Protein AF-A0A0J1KCA9-F1 (afdb_monomer)

Foldseek 3Di:
DVLLVQQQVDWDLAFQLLLDFPVQVVLLVVVVQDDPDRRDTHGSVCSCPRRVVSSCPRPVNVVVDDPQKAFQAKAFPVDFLPDDPCSQVTWIWTWIDHPNDTDIDTHNFDEAAVAWSVFDFFLAQVSDDDPQRVVPVVFEDEFAHPCVPPCVVQQALFEEEEREQEPSSLVNLLSLLVSCVVRVNGAAEYEELAQDNLVSLPPQVHDPRNVSNVSSVSSVVCVVVVSYHYDYNWRFHGKHDPDPDCFIKTWTDHPNDIDIDDGGNHYYYHHATFADCSNVPRHAFQADPPQRARNQCCVQQPPVVDALVRRDQDEDVSQDGPRPNYGYAANNNRGRRPNGGSSSRSSHD

Organism: Niallia circulans (NCBI:txid1397)

pLDDT: mean 93.25, std 7.93, range [53.75, 98.81]

InterPro domains:
  IPR036188 FAD/NAD(P)-binding domain superfamily [G3DSA:3.50.50.60] (36-206)
  IPR036188 FAD/NAD(P)-binding domain superfamily [SSF51905] (61-339)

Solvent-accessible surface area (backbone atoms only — not comparable to full-atom values): 19210 Å² total; per-residue (Å²): 97,73,77,44,57,66,37,24,87,44,66,54,75,53,32,38,68,51,71,58,49,71,70,58,47,57,58,35,53,75,71,69,53,78,78,73,67,46,85,42,59,43,30,29,42,48,50,29,65,68,43,52,49,58,52,50,62,38,69,85,43,42,79,72,62,73,78,81,54,44,77,61,37,36,36,42,54,100,44,59,68,88,58,64,84,69,51,80,78,46,41,36,35,39,35,29,36,44,94,90,40,81,45,80,48,77,36,82,58,48,77,44,64,82,28,20,81,92,36,65,45,39,72,23,65,85,62,52,83,48,68,59,52,69,73,38,59,92,41,45,44,81,62,57,76,50,50,82,57,92,37,31,84,77,52,60,53,28,36,35,37,34,35,32,57,43,72,64,25,52,51,52,52,50,43,49,52,61,49,25,78,82,25,76,66,32,41,40,35,38,37,24,65,47,77,49,71,73,82,45,31,59,58,22,99,71,29,96,40,64,67,54,8,54,51,16,58,53,49,51,56,36,42,77,68,63,62,39,46,75,42,53,36,36,39,37,64,48,44,44,67,59,92,92,48,88,33,32,31,45,33,25,32,42,93,90,41,79,46,72,50,71,69,29,46,34,36,38,35,29,57,53,41,31,51,81,59,76,38,42,68,45,46,59,73,53,63,29,89,85,49,50,9,31,43,73,45,40,88,55,48,38,70,93,82,37,54,67,89,66,50,72,92,62,30,60,87,50,33,51,35,79,36,71,54,31,34,42,36,50,53,25,28,44,12,54,37,88,53,72,49,63,51,58,38,51,63,39,109

Mean predicted aligned error: 4.57 Å

Nearest PDB structures (foldseek):
  4b67-assembly1_A  TM=6.054E-01  e=9.313E-12  Aspergillus fumigatus
  4b63-assembly1_A  TM=5.905E-01  e=7.313E-12  Aspergillus fumigatus
  4nzh-assembly1_A  TM=5.896E-01  e=8.708E-11  Aspergillus fumigatus
  1mo9-assembly1_A  TM=5.507E-01  e=2.416E-09  Xanthobacter autotrophicus Py2
  6ui5-assembly1_B  TM=6.955E-01  e=4.217E-02  Streptomyces sp. NRRL 11266

Structure (mmCIF, N/CA/C/O backbone):
data_AF-A0A0J1KCA9-F1
#
_entry.id   AF-A0A0J1KCA9-F1
#
loop_
_atom_site.group_PDB
_atom_site.id
_atom_site.type_symbol
_atom_site.label_atom_id
_atom_site.label_alt_id
_atom_site.label_comp_id
_atom_site.label_asym_id
_atom_site.label_entity_id
_atom_site.label_seq_id
_atom_site.pdbx_PDB_ins_code
_atom_site.Cartn_x
_atom_site.Cartn_y
_atom_site.Cartn_z
_atom_site.occupancy
_atom_site.B_iso_or_equiv
_atom_site.auth_seq_id
_atom_site.auth_comp_id
_atom_site.auth_asym_id
_atom_site.auth_atom_id
_atom_site.pdbx_PDB_model_num
ATOM 1 N N . GLY A 1 1 ? 2.639 -10.762 -6.177 1.00 91.75 1 GLY A N 1
ATOM 2 C CA . GLY A 1 1 ? 1.799 -11.581 -5.279 1.00 91.75 1 GLY A CA 1
ATOM 3 C C . GLY A 1 1 ? 1.980 -11.269 -3.799 1.00 91.75 1 GLY A C 1
ATOM 4 O O . GLY A 1 1 ? 0.987 -11.010 -3.144 1.00 91.75 1 GLY A O 1
ATOM 5 N N . ALA A 1 2 ? 3.205 -11.278 -3.256 1.00 94.31 2 ALA A N 1
ATOM 6 C CA . ALA A 1 2 ? 3.440 -11.260 -1.801 1.00 94.31 2 ALA A CA 1
ATOM 7 C C . ALA A 1 2 ? 2.687 -10.164 -1.014 1.00 94.31 2 ALA A C 1
ATOM 9 O O . ALA A 1 2 ? 2.002 -10.480 -0.050 1.00 94.31 2 ALA A O 1
ATOM 10 N N . ASN A 1 3 ? 2.732 -8.901 -1.460 1.00 94.75 3 ASN A N 1
ATOM 11 C CA . ASN A 1 3 ? 1.974 -7.820 -0.814 1.00 94.75 3 ASN A CA 1
ATOM 12 C C . ASN A 1 3 ? 0.459 -8.067 -0.845 1.00 94.75 3 ASN A C 1
ATOM 14 O O . ASN A 1 3 ? -0.206 -7.841 0.157 1.00 94.75 3 ASN A O 1
ATOM 18 N N . ILE A 1 4 ? -0.074 -8.573 -1.961 1.00 96.00 4 ILE A N 1
ATOM 19 C CA . ILE A 1 4 ? -1.502 -8.888 -2.109 1.00 96.00 4 ILE A CA 1
ATOM 20 C C . ILE A 1 4 ? -1.935 -9.961 -1.106 1.00 96.00 4 ILE A C 1
ATOM 22 O O . ILE A 1 4 ? -2.998 -9.860 -0.500 1.00 96.00 4 ILE A O 1
ATOM 26 N N . LEU A 1 5 ? -1.077 -10.954 -0.857 1.00 96.56 5 LEU A N 1
ATOM 27 C CA . LEU A 1 5 ? -1.368 -12.018 0.103 1.00 96.56 5 LEU A CA 1
ATOM 28 C C . LEU A 1 5 ? -1.521 -11.511 1.547 1.00 96.56 5 LEU A C 1
ATOM 30 O O . LEU A 1 5 ? -2.217 -12.154 2.329 1.00 96.56 5 LEU A O 1
ATOM 34 N N . THR A 1 6 ? -0.945 -10.353 1.897 1.00 95.56 6 THR A N 1
ATOM 35 C CA . THR A 1 6 ? -1.136 -9.744 3.231 1.00 95.56 6 THR A CA 1
ATOM 36 C C . THR A 1 6 ? -2.573 -9.278 3.474 1.00 95.56 6 THR A C 1
ATOM 38 O O . THR A 1 6 ? -2.991 -9.161 4.618 1.00 95.56 6 THR A O 1
ATOM 41 N N . TRP A 1 7 ? -3.346 -9.080 2.406 1.00 95.69 7 TRP A N 1
ATOM 42 C CA . TRP A 1 7 ? -4.761 -8.715 2.433 1.00 95.69 7 TRP A CA 1
ATOM 43 C C . TRP A 1 7 ? -5.594 -9.672 1.573 1.00 95.69 7 TRP A C 1
ATOM 45 O O . TRP A 1 7 ? -6.604 -9.294 0.991 1.00 95.69 7 TRP A O 1
ATOM 55 N N . LYS A 1 8 ? -5.191 -10.948 1.506 1.00 96.94 8 LYS A N 1
ATOM 56 C CA . LYS A 1 8 ? -5.816 -11.987 0.666 1.00 96.94 8 LYS A CA 1
ATOM 57 C C . LYS A 1 8 ? -7.347 -12.094 0.813 1.00 96.94 8 LYS A C 1
ATOM 59 O O . LYS A 1 8 ? -8.020 -12.441 -0.148 1.00 96.94 8 LYS A O 1
ATOM 64 N N . HIS A 1 9 ? -7.881 -11.800 1.998 1.00 95.81 9 HIS A N 1
ATOM 65 C CA . HIS A 1 9 ? -9.309 -11.867 2.331 1.00 95.81 9 HIS A CA 1
ATOM 66 C C . HIS A 1 9 ? -10.120 -10.683 1.779 1.00 95.81 9 HIS A C 1
ATOM 68 O O . HIS A 1 9 ? -11.343 -10.759 1.692 1.00 95.81 9 HIS A O 1
ATOM 74 N N . ILE A 1 10 ? -9.454 -9.594 1.391 1.00 95.00 10 ILE A N 1
ATOM 75 C CA . ILE A 1 10 ? -10.104 -8.367 0.942 1.00 95.00 10 ILE A CA 1
ATOM 76 C C . ILE A 1 10 ? -10.591 -8.527 -0.492 1.00 95.00 10 ILE A C 1
ATOM 78 O O . ILE A 1 10 ? -9.831 -8.912 -1.385 1.00 95.00 10 ILE A O 1
ATOM 82 N N . LYS A 1 11 ? -11.860 -8.179 -0.708 1.00 93.56 11 LYS A N 1
ATOM 83 C CA . LYS A 1 11 ? -12.473 -8.071 -2.031 1.00 93.56 11 LYS A CA 1
ATOM 84 C C . LYS A 1 11 ? -12.047 -6.765 -2.701 1.00 93.56 11 LYS A C 1
ATOM 86 O O . LYS A 1 11 ? -12.038 -5.712 -2.068 1.00 93.56 11 LYS A O 1
ATOM 91 N N . LEU A 1 12 ? -11.673 -6.836 -3.976 1.00 92.69 12 LEU A N 1
ATOM 92 C CA . LEU A 1 12 ? -11.348 -5.656 -4.773 1.00 92.69 12 LEU A CA 1
ATOM 93 C C . LEU A 1 12 ? -12.602 -4.800 -5.020 1.00 92.69 12 LEU A C 1
ATOM 95 O O . LEU A 1 12 ? -13.723 -5.186 -4.705 1.00 92.69 12 LEU A O 1
ATOM 99 N N . PHE A 1 13 ? -12.409 -3.621 -5.610 1.00 87.69 13 PHE A N 1
ATOM 100 C CA . PHE A 1 13 ? -13.508 -2.733 -6.012 1.00 87.69 13 PHE A CA 1
ATOM 101 C C . PHE A 1 13 ? -13.892 -2.859 -7.490 1.00 87.69 13 PHE A C 1
ATOM 103 O O . PHE A 1 13 ? -14.832 -2.209 -7.933 1.00 87.69 13 PHE A O 1
ATOM 110 N N . SER A 1 14 ? -13.152 -3.655 -8.257 1.00 90.50 14 SER A N 1
ATOM 111 C CA . SER A 1 14 ? -13.266 -3.762 -9.709 1.00 90.50 14 SER A CA 1
ATOM 112 C C . SER A 1 14 ? -13.401 -5.215 -10.137 1.00 90.50 14 SER A C 1
ATOM 114 O O . SER A 1 14 ? -12.799 -6.109 -9.541 1.00 90.50 14 SER A O 1
ATOM 116 N N . GLN A 1 15 ? -14.182 -5.433 -11.191 1.00 94.31 15 GLN A N 1
ATOM 117 C CA . GLN A 1 15 ? -14.375 -6.742 -11.805 1.00 94.31 15 GLN A CA 1
ATOM 118 C C . GLN A 1 15 ? -13.091 -7.237 -12.488 1.00 94.31 15 GLN A C 1
ATOM 120 O O . GLN A 1 15 ? -12.223 -6.437 -12.856 1.00 94.31 15 GLN A O 1
ATOM 125 N N . TRP A 1 16 ? -12.989 -8.548 -12.702 1.00 96.19 16 TRP A N 1
ATOM 126 C CA . TRP A 1 16 ? -11.849 -9.206 -13.346 1.00 96.19 16 TRP A CA 1
ATOM 127 C C . TRP A 1 16 ? -11.420 -8.568 -14.671 1.00 96.19 16 TRP A C 1
ATOM 129 O O . TRP A 1 16 ? -10.219 -8.404 -14.883 1.00 96.19 16 TRP A O 1
ATOM 139 N N . LYS A 1 17 ? -12.359 -8.110 -15.513 1.00 94.31 17 LYS A N 1
ATOM 140 C CA . LYS A 1 17 ? -12.040 -7.437 -16.792 1.00 94.31 17 LYS A CA 1
ATOM 141 C C . LYS A 1 17 ? -11.150 -6.194 -16.675 1.00 94.31 17 LYS A C 1
ATOM 143 O O . LYS A 1 17 ? -10.526 -5.807 -17.655 1.00 94.31 17 LYS A O 1
ATOM 148 N N . TYR A 1 18 ? -11.086 -5.570 -15.497 1.00 92.56 18 TYR A N 1
ATOM 149 C CA . TYR A 1 18 ? -10.227 -4.411 -15.221 1.00 92.56 18 TYR A CA 1
ATOM 150 C C . TYR A 1 18 ? -8.946 -4.771 -14.451 1.00 92.56 18 TYR A C 1
ATOM 152 O O . TYR A 1 18 ? -8.099 -3.908 -14.219 1.00 92.56 18 TYR A O 1
ATOM 160 N N . ASN A 1 19 ? -8.818 -6.029 -14.023 1.00 94.81 19 ASN A N 1
ATOM 161 C CA . ASN A 1 19 ? -7.748 -6.523 -13.154 1.00 94.81 19 ASN A CA 1
ATOM 162 C C . ASN A 1 19 ? -6.809 -7.512 -13.866 1.00 94.81 19 ASN A C 1
ATOM 164 O O . ASN A 1 19 ? -5.919 -8.065 -13.225 1.00 94.81 19 ASN A O 1
ATOM 168 N N . ILE A 1 20 ? -7.023 -7.757 -15.160 1.00 95.62 20 ILE A N 1
ATOM 169 C CA . ILE A 1 20 ? -6.208 -8.636 -16.001 1.00 95.62 20 ILE A CA 1
ATOM 170 C C . ILE A 1 20 ? -5.607 -7.791 -17.122 1.00 95.62 20 ILE A C 1
ATOM 172 O O . ILE A 1 20 ? -6.317 -7.035 -17.787 1.00 95.62 20 ILE A O 1
ATOM 176 N N . ASP A 1 21 ? -4.300 -7.926 -17.326 1.00 95.00 21 ASP A N 1
ATOM 177 C CA . ASP A 1 21 ? -3.608 -7.304 -18.450 1.00 95.00 21 ASP A CA 1
ATOM 178 C C . ASP A 1 21 ? -3.845 -8.098 -19.746 1.00 95.00 21 ASP A C 1
ATOM 180 O O . ASP A 1 21 ? -3.905 -9.330 -19.738 1.00 95.00 21 ASP A O 1
ATOM 184 N N . LYS A 1 22 ? -3.942 -7.400 -20.882 1.00 93.69 22 LYS A N 1
ATOM 185 C CA . LYS A 1 22 ? -4.211 -8.028 -22.185 1.00 93.69 22 LYS A CA 1
ATOM 186 C C . LYS A 1 22 ? -3.047 -8.896 -22.665 1.00 93.69 22 LYS A C 1
ATOM 188 O O . LYS A 1 22 ? -3.286 -9.977 -23.211 1.00 93.69 22 LYS A O 1
ATOM 193 N N . ALA A 1 23 ? -1.804 -8.451 -22.473 1.00 94.31 23 ALA A N 1
ATOM 194 C CA . ALA A 1 23 ? -0.633 -9.228 -22.877 1.00 94.31 23 ALA A CA 1
ATOM 195 C C . ALA A 1 23 ? -0.472 -10.465 -21.983 1.00 94.31 23 ALA A C 1
ATOM 197 O O . ALA A 1 23 ? -0.239 -11.564 -22.488 1.00 94.31 23 ALA A O 1
ATOM 198 N N . ALA A 1 24 ? -0.698 -10.317 -20.676 1.00 95.31 24 ALA A N 1
ATOM 199 C CA . ALA A 1 24 ? -0.739 -11.434 -19.741 1.00 95.31 24 ALA A CA 1
ATOM 200 C C . ALA A 1 24 ? -1.834 -12.456 -20.094 1.00 95.31 24 ALA A C 1
ATOM 202 O O . ALA A 1 24 ? -1.542 -13.649 -20.129 1.00 95.31 24 ALA A O 1
ATOM 203 N N . SER A 1 25 ? -3.059 -12.010 -20.414 1.00 95.44 25 SER A N 1
ATOM 204 C CA . SER A 1 25 ? -4.152 -12.896 -20.860 1.00 95.44 25 SER A CA 1
ATOM 205 C C . SER A 1 25 ? -3.749 -13.686 -22.103 1.00 95.44 25 SER A C 1
ATOM 207 O O . SER A 1 25 ? -3.903 -14.900 -22.136 1.00 95.44 25 SER A O 1
ATOM 209 N N . THR A 1 26 ? -3.124 -13.025 -23.083 1.00 95.12 26 THR A N 1
ATOM 210 C CA . THR A 1 26 ? -2.658 -13.676 -24.320 1.00 95.12 26 THR A CA 1
ATOM 211 C C . THR A 1 26 ? -1.637 -14.788 -24.036 1.00 95.12 26 THR A C 1
ATOM 213 O O . THR A 1 26 ? -1.690 -15.856 -24.646 1.00 95.12 26 THR A O 1
ATOM 216 N N . LEU A 1 27 ? -0.704 -14.561 -23.102 1.00 95.31 27 LEU A N 1
ATOM 217 C CA . LEU A 1 27 ? 0.278 -15.574 -22.694 1.00 95.31 27 LEU A CA 1
ATOM 218 C C . LEU A 1 27 ? -0.375 -16.749 -21.960 1.00 95.31 27 LEU A C 1
ATOM 220 O O . LEU A 1 27 ? -0.016 -17.898 -22.211 1.00 95.31 27 LEU A O 1
ATOM 224 N N . LEU A 1 28 ? -1.323 -16.447 -21.075 1.00 96.69 28 LEU A N 1
ATOM 225 C CA . LEU A 1 28 ? -2.057 -17.421 -20.271 1.00 96.69 28 LEU A CA 1
ATOM 226 C C . LEU A 1 28 ? -2.967 -18.312 -21.126 1.00 96.69 28 LEU A C 1
ATOM 228 O O . LEU A 1 28 ? -2.967 -19.529 -20.961 1.00 96.69 28 LEU A O 1
ATOM 232 N N . GLU A 1 29 ? -3.704 -17.731 -22.071 1.00 95.38 29 GLU A N 1
ATOM 233 C CA . GLU A 1 29 ? -4.605 -18.456 -22.978 1.00 95.38 29 GLU A CA 1
ATOM 234 C C . GLU A 1 29 ? -3.854 -19.495 -23.822 1.00 95.38 29 GLU A C 1
ATOM 236 O O . GLU A 1 29 ? -4.338 -20.610 -24.018 1.00 95.38 29 GLU A O 1
ATOM 241 N N . ARG A 1 30 ? -2.632 -19.171 -24.268 1.00 94.75 30 ARG A N 1
ATOM 242 C CA . ARG A 1 30 ? -1.765 -20.105 -25.004 1.00 94.75 30 ARG A CA 1
ATOM 243 C C . ARG A 1 30 ? -1.362 -21.329 -24.168 1.00 94.75 30 ARG A C 1
ATOM 245 O O . ARG A 1 30 ? -1.096 -22.377 -24.748 1.00 94.75 30 ARG A O 1
ATOM 252 N N . ASP A 1 31 ? -1.330 -21.200 -22.844 1.00 92.56 31 ASP A N 1
ATOM 253 C CA . ASP A 1 31 ? -0.997 -22.273 -21.895 1.00 92.56 31 ASP A CA 1
ATOM 254 C C . ASP A 1 31 ? -2.251 -22.957 -21.309 1.00 92.56 31 ASP A C 1
ATOM 256 O O . ASP A 1 31 ? -2.180 -23.679 -20.318 1.00 92.56 31 ASP A O 1
ATOM 260 N N . GLY A 1 32 ? -3.426 -22.735 -21.916 1.00 93.62 32 GLY A N 1
ATOM 261 C CA . GLY A 1 32 ? -4.678 -23.379 -21.506 1.00 93.62 32 GLY A CA 1
ATOM 262 C C . GLY A 1 32 ? -5.240 -22.868 -20.178 1.00 93.62 32 GLY A C 1
ATOM 263 O O . GLY A 1 32 ? -5.967 -23.597 -19.504 1.00 93.62 32 GLY A O 1
ATOM 264 N N . TRP A 1 33 ? -4.903 -21.639 -19.781 1.00 96.62 33 TRP A N 1
ATOM 265 C CA . TRP A 1 33 ? -5.428 -21.021 -18.566 1.00 96.62 33 TRP A CA 1
ATOM 266 C C . TRP A 1 33 ? -6.956 -20.883 -18.598 1.00 96.62 33 TRP A C 1
ATOM 268 O O . TRP A 1 33 ? -7.531 -20.334 -19.539 1.00 96.62 33 TRP A O 1
ATOM 278 N N . GLU A 1 34 ? -7.615 -21.334 -17.531 1.00 94.25 34 GLU A N 1
ATOM 279 C CA . GLU A 1 34 ? -9.048 -21.133 -17.332 1.00 94.25 34 GLU A CA 1
ATOM 280 C C . GLU A 1 34 ? -9.317 -19.705 -16.847 1.00 94.25 34 GLU A C 1
ATOM 282 O O . GLU A 1 34 ? -9.081 -19.357 -15.686 1.00 94.25 34 GLU A O 1
ATOM 287 N N . GLN A 1 35 ? -9.815 -18.867 -17.754 1.00 94.19 35 GLN A N 1
ATOM 288 C CA . GLN A 1 35 ? -10.144 -17.483 -17.444 1.00 94.19 35 GLN A CA 1
ATOM 289 C C . GLN A 1 35 ? -11.295 -17.412 -16.419 1.00 94.19 35 GLN A C 1
ATOM 291 O O . GLN A 1 35 ? -12.335 -18.050 -16.616 1.00 94.19 35 GLN A O 1
ATOM 296 N N . PRO A 1 36 ? -11.160 -16.614 -15.341 1.00 95.62 36 PRO A N 1
ATOM 297 C CA . PRO A 1 36 ? -12.247 -16.403 -14.396 1.00 95.62 36 PRO A CA 1
ATOM 298 C C . PRO A 1 36 ? -13.401 -15.627 -15.042 1.00 95.62 36 PRO A C 1
ATOM 300 O O . PRO A 1 36 ? -13.227 -14.917 -16.034 1.00 95.62 36 PRO A O 1
ATOM 303 N N . ASN A 1 37 ? -14.585 -15.698 -14.433 1.00 96.25 37 ASN A N 1
ATOM 304 C CA . ASN A 1 37 ? -15.735 -14.914 -14.867 1.00 96.25 37 ASN A CA 1
ATOM 305 C C . ASN A 1 37 ? -15.426 -13.407 -14.800 1.00 96.25 37 ASN A C 1
ATOM 307 O O . ASN A 1 37 ? -15.261 -12.833 -13.722 1.00 96.25 37 ASN A O 1
ATOM 311 N N . LEU A 1 38 ? -15.378 -12.758 -15.965 1.00 96.06 38 LEU A N 1
ATOM 312 C CA . LEU A 1 38 ? -14.935 -11.371 -16.113 1.00 96.06 38 LEU A CA 1
ATOM 313 C C . LEU A 1 38 ? -15.816 -10.336 -15.400 1.00 96.06 38 LEU A C 1
ATOM 315 O O . LEU A 1 38 ? -15.343 -9.227 -15.136 1.00 96.06 38 LEU A O 1
ATOM 319 N N . GLU A 1 39 ? -17.058 -10.699 -15.077 1.00 95.81 39 GLU A N 1
ATOM 320 C CA . GLU A 1 39 ? -18.017 -9.843 -14.372 1.00 95.81 39 GLU A CA 1
ATOM 321 C C . GLU A 1 39 ? -17.955 -9.995 -12.843 1.00 95.81 39 GLU A C 1
ATOM 323 O O . GLU A 1 39 ? -18.550 -9.197 -12.113 1.00 95.81 39 GLU A O 1
ATOM 328 N N . GLU A 1 40 ? -17.211 -10.973 -12.327 1.00 95.56 40 GLU A N 1
ATOM 329 C CA . GLU A 1 40 ? -17.004 -11.132 -10.890 1.00 95.56 40 GLU A CA 1
ATOM 330 C C . GLU A 1 40 ? -15.907 -10.204 -10.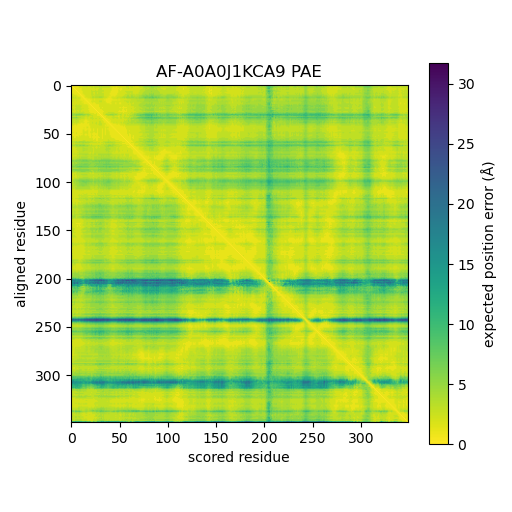368 1.00 95.56 40 GLU A C 1
ATOM 332 O O . GLU A 1 40 ? -14.966 -9.829 -11.068 1.00 95.56 40 GLU A O 1
ATOM 337 N N . ILE A 1 41 ? -16.030 -9.835 -9.094 1.00 94.94 41 ILE A N 1
ATOM 338 C CA . ILE A 1 41 ? -15.046 -9.027 -8.376 1.00 94.94 41 ILE A CA 1
ATOM 339 C C . ILE A 1 41 ? -14.199 -9.975 -7.514 1.00 94.94 41 ILE A C 1
ATOM 341 O O . ILE A 1 41 ? -14.755 -10.556 -6.577 1.00 94.94 41 ILE A O 1
ATOM 345 N N . PRO A 1 42 ? -12.888 -10.124 -7.780 1.00 97.06 42 PRO A N 1
ATOM 346 C CA . PRO A 1 42 ? -12.044 -11.036 -7.022 1.00 97.06 42 PRO A CA 1
ATOM 347 C C . PRO A 1 42 ? -11.672 -10.513 -5.639 1.00 97.06 42 PRO A C 1
ATOM 349 O O . PRO A 1 42 ? -11.661 -9.311 -5.365 1.00 97.06 42 PRO A O 1
ATOM 352 N N . THR A 1 43 ? -11.269 -11.439 -4.785 1.00 97.38 43 THR A N 1
ATOM 353 C CA . THR A 1 43 ? -10.455 -11.209 -3.594 1.00 97.38 43 THR A CA 1
ATOM 354 C C . THR A 1 43 ? -8.971 -11.114 -3.942 1.00 97.38 43 THR A C 1
ATOM 356 O O . THR A 1 43 ? -8.524 -11.558 -5.003 1.00 97.38 43 THR A O 1
ATOM 359 N N . GLY A 1 44 ? -8.164 -10.572 -3.026 1.00 97.62 44 GLY A N 1
ATOM 360 C CA . GLY A 1 44 ? -6.706 -10.597 -3.159 1.00 97.62 44 GLY A CA 1
ATOM 361 C C . GLY A 1 44 ? -6.157 -12.022 -3.315 1.00 97.62 44 GLY A C 1
ATOM 362 O O . GLY A 1 44 ? -5.224 -12.241 -4.089 1.00 97.62 44 GLY A O 1
ATOM 363 N N . LYS A 1 45 ? -6.761 -13.004 -2.631 1.00 98.12 45 LYS A N 1
ATOM 364 C CA . LYS A 1 45 ? -6.418 -14.425 -2.757 1.00 98.12 45 LYS A CA 1
ATOM 365 C C . LYS A 1 45 ? -6.621 -14.912 -4.189 1.00 98.12 45 LYS A C 1
ATOM 367 O O . LYS A 1 45 ? -5.674 -15.407 -4.791 1.00 98.12 45 LYS A O 1
ATOM 372 N N . GLU A 1 46 ? -7.814 -14.710 -4.739 1.00 98.19 46 GLU A N 1
ATOM 373 C CA . GLU A 1 46 ? -8.159 -15.132 -6.101 1.00 98.19 46 GLU A CA 1
ATOM 374 C C . GLU A 1 46 ? -7.295 -14.421 -7.146 1.00 98.19 46 GLU A C 1
ATOM 376 O O . GLU A 1 46 ? -6.824 -15.060 -8.080 1.00 98.19 46 GLU A O 1
ATOM 381 N N . LEU A 1 47 ? -6.988 -13.132 -6.959 1.00 97.88 47 LEU A N 1
ATOM 382 C CA . LEU A 1 47 ? -6.067 -12.403 -7.838 1.00 97.88 47 LEU A CA 1
ATOM 383 C C . LEU A 1 47 ? -4.680 -13.064 -7.896 1.00 97.88 47 LEU A C 1
ATOM 385 O O . LEU A 1 47 ? -4.039 -13.115 -8.946 1.00 97.88 47 LEU A O 1
ATOM 389 N N . VAL A 1 48 ? -4.192 -13.577 -6.767 1.00 98.06 48 VAL A N 1
ATOM 390 C CA . VAL A 1 48 ? -2.893 -14.253 -6.715 1.00 98.06 48 VAL A CA 1
ATOM 391 C C . VAL A 1 48 ? -2.986 -15.673 -7.263 1.00 98.06 48 VAL A C 1
ATOM 393 O O . VAL A 1 48 ? -2.174 -16.035 -8.110 1.00 98.06 48 VAL A O 1
ATOM 396 N N . GLU A 1 49 ? -3.943 -16.465 -6.791 1.00 97.88 49 GLU A N 1
ATOM 397 C CA . GLU A 1 49 ? -4.060 -17.892 -7.109 1.00 97.88 49 GLU A CA 1
ATOM 398 C C . GLU A 1 49 ? -4.523 -18.145 -8.541 1.00 97.88 49 GLU A C 1
ATOM 400 O O . GLU A 1 49 ? -3.973 -19.023 -9.201 1.00 97.88 49 GLU A O 1
ATOM 405 N N . ASN A 1 50 ? -5.464 -17.343 -9.042 1.00 97.62 50 ASN A N 1
ATOM 406 C CA . ASN A 1 50 ? -6.093 -17.576 -10.340 1.00 97.62 50 ASN A CA 1
ATOM 407 C C . ASN A 1 50 ? -5.445 -16.771 -11.468 1.00 97.62 50 ASN A C 1
ATOM 409 O O . ASN A 1 50 ? -5.709 -17.072 -12.621 1.00 97.62 50 ASN A O 1
ATOM 413 N N . TYR A 1 51 ? -4.602 -15.772 -11.177 1.00 97.69 51 TYR A N 1
ATOM 414 C CA . TYR A 1 51 ? -3.973 -14.937 -12.210 1.00 97.69 51 TYR A CA 1
ATOM 415 C C . TYR A 1 51 ? -2.451 -14.832 -12.060 1.00 97.69 51 TYR A C 1
ATOM 417 O O . TYR A 1 51 ? -1.714 -15.287 -12.934 1.00 97.69 51 TYR A O 1
ATOM 425 N N . LEU A 1 52 ? -1.940 -14.292 -10.946 1.00 97.00 52 LEU A N 1
ATOM 426 C CA . LEU A 1 52 ? -0.497 -14.017 -10.831 1.00 97.00 52 LEU A CA 1
ATOM 427 C C . LEU A 1 52 ? 0.373 -15.276 -10.716 1.00 97.00 52 LEU A C 1
ATOM 429 O O . LEU A 1 52 ? 1.476 -15.300 -11.262 1.00 97.00 52 LEU A O 1
ATOM 433 N N . ILE A 1 53 ? -0.081 -16.305 -9.995 1.00 96.94 53 ILE A N 1
ATOM 434 C CA . ILE A 1 53 ? 0.638 -17.581 -9.888 1.00 96.94 53 ILE A CA 1
ATOM 435 C C . ILE A 1 53 ? 0.658 -18.305 -11.242 1.00 96.94 53 ILE A C 1
ATOM 437 O O . ILE A 1 53 ? 1.761 -18.656 -11.665 1.00 96.94 53 ILE A O 1
ATOM 441 N N . PRO A 1 54 ? -0.477 -18.508 -11.944 1.00 97.19 54 PRO A N 1
ATOM 442 C CA . PRO A 1 54 ? -0.476 -19.051 -13.301 1.00 97.19 54 PRO A CA 1
ATOM 443 C C . PRO A 1 54 ? 0.464 -18.285 -14.231 1.00 97.19 54 PRO A C 1
ATOM 445 O O . PRO A 1 54 ? 1.334 -18.893 -14.845 1.00 97.19 54 PRO A O 1
ATOM 448 N N . LEU A 1 55 ? 0.396 -16.950 -14.228 1.00 96.94 55 LEU A N 1
ATOM 449 C CA . LEU A 1 55 ? 1.252 -16.122 -15.078 1.00 96.94 55 LEU A CA 1
ATOM 450 C C . LEU A 1 55 ? 2.737 -16.336 -14.762 1.00 96.94 55 LEU A C 1
ATOM 452 O O . LEU A 1 55 ? 3.552 -16.467 -15.666 1.00 96.94 55 LEU A O 1
ATOM 456 N N . SER A 1 56 ? 3.099 -16.442 -13.481 1.00 96.38 56 SER A N 1
ATOM 457 C CA . SER A 1 56 ? 4.491 -16.686 -13.075 1.00 96.38 56 SER A CA 1
ATOM 458 C C . SER A 1 56 ? 5.046 -18.056 -13.484 1.00 96.38 56 SER A C 1
ATOM 460 O O . SER A 1 56 ? 6.260 -18.246 -13.439 1.00 96.38 56 SER A O 1
ATOM 462 N N . LYS A 1 57 ? 4.175 -19.007 -13.847 1.00 95.56 57 LYS A N 1
ATOM 463 C CA . LYS A 1 57 ? 4.550 -20.358 -14.292 1.00 95.56 57 LYS A CA 1
ATOM 464 C C . LYS A 1 57 ? 4.713 -20.469 -15.807 1.00 95.56 57 LYS A C 1
ATOM 466 O O . LYS A 1 57 ? 5.200 -21.494 -16.267 1.00 95.56 57 LYS A O 1
ATOM 471 N N . ILE A 1 58 ? 4.336 -19.436 -16.562 1.00 96.81 58 ILE A N 1
ATOM 472 C CA . ILE A 1 58 ? 4.591 -19.384 -18.001 1.00 96.81 58 ILE A CA 1
ATOM 473 C C . ILE A 1 58 ? 6.107 -19.503 -18.229 1.00 96.81 58 ILE A C 1
ATOM 475 O O . ILE A 1 58 ? 6.848 -18.733 -17.605 1.00 96.81 58 ILE A O 1
ATOM 479 N N . PRO A 1 59 ? 6.588 -20.429 -19.087 1.00 93.94 59 PRO A N 1
ATOM 480 C CA . PRO A 1 59 ? 8.017 -20.716 -19.230 1.00 93.94 59 PRO A CA 1
ATOM 481 C C . PRO A 1 59 ? 8.875 -19.469 -19.465 1.00 93.94 59 PRO A C 1
ATOM 483 O O . PRO A 1 59 ? 9.886 -19.279 -18.791 1.00 93.94 59 PRO A O 1
ATOM 486 N N . GLU A 1 60 ? 8.422 -18.559 -20.334 1.00 92.94 60 GLU A N 1
ATOM 487 C CA . GLU A 1 60 ? 9.152 -17.326 -20.650 1.00 92.94 60 GLU A CA 1
ATOM 488 C C . GLU A 1 60 ? 9.304 -16.373 -19.454 1.00 92.94 60 GLU A C 1
ATOM 490 O O . GLU A 1 60 ? 10.242 -15.578 -19.415 1.00 92.94 60 GLU A O 1
ATOM 495 N N . LEU A 1 61 ? 8.395 -16.434 -18.475 1.00 94.88 61 LEU A N 1
ATOM 496 C CA . LEU A 1 61 ? 8.465 -15.636 -17.250 1.00 94.88 61 LEU A CA 1
ATOM 497 C C . LEU A 1 61 ? 9.215 -16.368 -16.139 1.00 94.88 61 LEU A C 1
ATOM 499 O O . LEU A 1 61 ? 9.996 -15.751 -15.412 1.00 94.88 61 LEU A O 1
ATOM 503 N N . GLN A 1 62 ? 9.019 -17.678 -16.015 1.00 94.44 62 GLN A N 1
ATOM 504 C CA . GLN A 1 62 ? 9.641 -18.477 -14.966 1.00 94.44 62 GLN A CA 1
ATOM 505 C C . GLN A 1 62 ? 11.176 -18.411 -15.024 1.00 94.44 62 GLN A C 1
ATOM 507 O O . GLN A 1 62 ? 11.8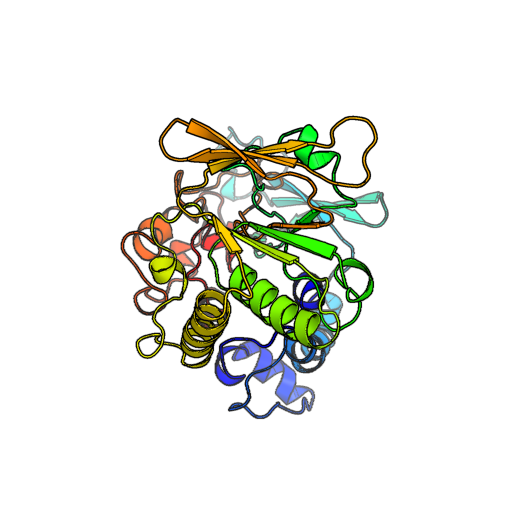23 -18.349 -13.978 1.00 94.44 62 GLN A O 1
ATOM 512 N N . GLU A 1 63 ? 11.755 -18.363 -16.225 1.00 93.62 63 GLU A N 1
ATOM 513 C CA . GLU A 1 63 ? 13.209 -18.277 -16.429 1.00 93.62 63 GLU A CA 1
ATOM 514 C C . GLU A 1 63 ? 13.820 -16.932 -16.002 1.00 93.62 63 GLU A C 1
ATOM 516 O O . GLU A 1 63 ? 15.016 -16.860 -15.713 1.00 93.62 63 GLU A O 1
ATOM 521 N N . VAL A 1 64 ? 13.017 -15.864 -15.937 1.00 95.00 64 VAL A N 1
ATOM 522 C CA . VAL A 1 64 ? 13.493 -14.494 -15.668 1.00 95.00 64 VAL A CA 1
ATOM 523 C C . VAL A 1 64 ? 13.048 -13.941 -14.311 1.00 95.00 64 VAL A C 1
ATOM 525 O O . VAL A 1 64 ? 13.493 -12.864 -13.906 1.00 95.00 64 VAL A O 1
ATOM 528 N N . ILE A 1 65 ? 12.195 -14.661 -13.574 1.00 95.75 65 ILE A N 1
ATOM 529 C CA . ILE A 1 65 ? 11.734 -14.256 -12.240 1.00 95.75 65 ILE A CA 1
ATOM 530 C C . ILE A 1 65 ? 12.703 -14.759 -11.163 1.00 95.75 65 ILE A C 1
ATOM 532 O O . ILE A 1 65 ? 12.758 -15.941 -10.829 1.00 95.75 65 ILE A O 1
ATOM 536 N N . ALA A 1 66 ? 13.401 -13.824 -10.520 1.00 95.44 66 ALA A N 1
ATOM 537 C CA . ALA A 1 66 ? 14.190 -14.092 -9.321 1.00 95.44 66 ALA A CA 1
ATOM 538 C C . ALA A 1 66 ? 13.369 -13.813 -8.047 1.00 95.44 66 ALA A C 1
ATOM 540 O O . ALA A 1 66 ? 13.197 -12.663 -7.635 1.00 95.44 66 ALA A O 1
ATOM 541 N N . LEU A 1 67 ? 12.853 -14.867 -7.406 1.00 95.50 67 LEU A N 1
ATOM 542 C CA . LEU A 1 67 ? 12.146 -14.762 -6.122 1.00 95.50 67 LEU A CA 1
ATOM 543 C C . LEU A 1 67 ? 13.117 -14.680 -4.938 1.00 95.50 67 LEU A C 1
ATOM 545 O O . LEU A 1 67 ? 14.215 -15.225 -4.975 1.00 95.50 67 LEU A O 1
ATOM 549 N N . ASN A 1 68 ? 12.661 -14.075 -3.835 1.00 95.06 68 ASN A N 1
ATOM 550 C CA . ASN A 1 68 ? 13.436 -13.905 -2.594 1.00 95.06 68 ASN A CA 1
ATOM 551 C C . ASN A 1 68 ? 14.742 -13.108 -2.771 1.00 95.06 68 ASN A C 1
ATOM 553 O O . ASN A 1 68 ? 15.663 -13.238 -1.965 1.00 95.06 68 ASN A O 1
ATOM 557 N N . THR A 1 69 ? 14.798 -12.272 -3.806 1.00 97.25 69 THR A N 1
ATOM 558 C CA . THR A 1 69 ? 15.950 -11.442 -4.151 1.00 97.25 69 THR A CA 1
ATOM 559 C C . THR A 1 69 ? 15.591 -9.979 -3.935 1.00 97.25 69 THR A C 1
ATOM 561 O O . THR A 1 69 ? 14.739 -9.424 -4.631 1.00 97.25 69 THR A O 1
ATOM 564 N N . LYS A 1 70 ? 16.214 -9.340 -2.944 1.00 96.69 70 LYS A N 1
ATOM 565 C CA . LYS A 1 70 ? 15.958 -7.935 -2.606 1.00 96.69 70 LYS A CA 1
ATOM 566 C C . LYS A 1 70 ? 16.945 -7.036 -3.339 1.00 96.69 70 LYS A C 1
ATOM 568 O O . LYS A 1 70 ? 18.146 -7.193 -3.169 1.00 96.69 70 LYS A O 1
ATOM 573 N N . VAL A 1 71 ? 16.462 -6.053 -4.092 1.00 98.06 71 VAL A N 1
ATOM 574 C CA . VAL A 1 71 ? 17.320 -4.982 -4.625 1.00 98.06 71 VAL A CA 1
ATOM 575 C C . VAL A 1 71 ? 17.707 -4.039 -3.483 1.00 98.06 71 VAL A C 1
ATOM 577 O O . VAL A 1 71 ? 16.837 -3.509 -2.791 1.00 98.06 71 VAL A O 1
ATOM 580 N N . ILE A 1 72 ? 19.009 -3.842 -3.274 1.00 97.56 72 ILE A N 1
ATOM 581 C CA . ILE A 1 72 ? 19.556 -2.966 -2.227 1.00 97.56 72 ILE A CA 1
ATOM 582 C C . ILE A 1 72 ? 19.902 -1.593 -2.791 1.00 97.56 72 ILE A C 1
ATOM 584 O O . ILE A 1 72 ? 19.627 -0.579 -2.153 1.00 97.56 72 ILE A O 1
ATOM 588 N N . SER A 1 73 ? 20.529 -1.561 -3.966 1.00 98.25 73 SER A N 1
ATOM 589 C CA . SER A 1 73 ? 20.976 -0.329 -4.609 1.00 98.25 73 SER A CA 1
ATOM 590 C C . SER A 1 73 ? 21.109 -0.522 -6.115 1.00 98.25 73 SER A C 1
ATOM 592 O O . SER A 1 73 ? 21.420 -1.620 -6.582 1.00 98.25 73 SER A O 1
ATOM 594 N N . ILE A 1 74 ? 20.898 0.547 -6.872 1.00 98.56 74 ILE A N 1
ATOM 595 C CA . ILE A 1 74 ? 21.137 0.614 -8.309 1.00 98.56 74 ILE A CA 1
ATOM 596 C C . ILE A 1 74 ? 21.993 1.844 -8.593 1.00 98.56 74 ILE A C 1
ATOM 598 O O . ILE A 1 74 ? 21.684 2.942 -8.137 1.00 98.56 74 ILE A O 1
ATOM 602 N N . ALA A 1 75 ? 23.046 1.663 -9.384 1.00 98.19 75 ALA A N 1
ATOM 603 C CA . ALA A 1 75 ? 23.965 2.724 -9.785 1.00 98.19 75 ALA A CA 1
ATOM 604 C C . ALA A 1 75 ? 24.277 2.657 -11.288 1.00 98.19 75 ALA A C 1
ATOM 606 O O . ALA A 1 75 ? 23.885 1.718 -11.982 1.00 98.19 75 ALA A O 1
ATOM 607 N N . LYS A 1 76 ? 25.012 3.647 -11.805 1.00 98.06 76 LYS A N 1
ATOM 608 C CA . LYS A 1 76 ? 25.637 3.576 -13.136 1.00 98.06 76 LYS A CA 1
ATOM 609 C C . LYS A 1 76 ? 27.048 3.009 -12.996 1.00 98.06 76 LYS A C 1
ATOM 611 O O . LYS A 1 76 ? 27.806 3.450 -12.132 1.00 98.06 76 LYS A O 1
ATOM 616 N N . LYS A 1 77 ? 27.410 2.039 -13.844 1.00 98.00 77 LYS A N 1
ATOM 617 C CA . LYS A 1 77 ? 28.699 1.332 -13.756 1.00 98.00 77 LYS A CA 1
ATOM 618 C C . LYS A 1 77 ? 29.868 2.313 -13.727 1.00 98.00 77 LYS A C 1
ATOM 620 O O . LYS A 1 77 ? 30.015 3.130 -14.636 1.00 98.00 77 LYS A O 1
ATOM 625 N N . ASN A 1 78 ? 30.684 2.219 -12.676 1.00 96.25 78 ASN A N 1
ATOM 626 C CA . ASN A 1 78 ? 31.887 3.029 -12.458 1.00 96.25 78 ASN A CA 1
ATOM 627 C C . ASN A 1 78 ? 31.666 4.548 -12.624 1.00 96.25 78 ASN A C 1
ATOM 629 O O . ASN A 1 78 ? 32.595 5.269 -12.982 1.00 96.25 78 ASN A O 1
ATOM 633 N N . THR A 1 79 ? 30.437 5.034 -12.409 1.00 95.88 79 THR A N 1
ATOM 634 C CA . THR A 1 79 ? 30.059 6.422 -12.692 1.00 95.88 79 THR A CA 1
ATOM 635 C C . THR A 1 79 ? 29.250 6.998 -11.540 1.00 95.88 79 THR A C 1
ATOM 637 O O . THR A 1 79 ? 28.059 6.725 -11.390 1.00 95.88 79 THR A O 1
ATOM 640 N N . ASP A 1 80 ? 29.902 7.857 -10.763 1.00 96.19 80 ASP A N 1
ATOM 641 C CA . ASP A 1 80 ? 29.276 8.632 -9.694 1.00 96.19 80 ASP A CA 1
ATOM 642 C C . ASP A 1 80 ? 28.076 9.458 -10.204 1.00 96.19 80 ASP A C 1
ATOM 644 O O . ASP A 1 80 ? 28.085 9.963 -11.337 1.00 96.19 80 ASP A O 1
ATOM 648 N N . LYS A 1 81 ? 27.038 9.613 -9.370 1.00 96.62 81 LYS A N 1
ATOM 649 C CA . LYS A 1 81 ? 25.795 10.335 -9.700 1.00 96.62 81 LYS A CA 1
ATOM 650 C C . LYS A 1 81 ? 26.031 11.763 -10.200 1.00 96.62 81 LYS A C 1
ATOM 652 O O . LYS A 1 81 ? 25.276 12.240 -11.056 1.00 96.62 81 LYS A O 1
ATOM 657 N N . MET A 1 82 ? 27.080 12.443 -9.740 1.00 96.75 82 MET A N 1
ATOM 658 C CA . MET A 1 82 ? 27.410 13.816 -10.139 1.00 96.75 82 MET A CA 1
ATOM 659 C C . MET A 1 82 ? 28.070 13.900 -11.521 1.00 96.75 82 MET A C 1
ATOM 661 O O . MET A 1 82 ? 28.018 14.948 -12.165 1.00 96.75 82 MET A O 1
ATOM 665 N N . LYS A 1 83 ? 28.670 12.816 -12.029 1.00 97.25 83 LYS A N 1
ATOM 666 C CA . LYS A 1 83 ? 29.387 12.820 -13.316 1.00 97.25 83 LYS A CA 1
ATOM 667 C C . LYS A 1 83 ? 28.432 12.590 -14.488 1.00 97.25 83 LYS A C 1
ATOM 669 O O . LYS A 1 83 ? 27.627 11.666 -14.476 1.00 97.25 83 LYS A O 1
ATOM 674 N N . THR A 1 84 ? 28.529 13.436 -15.515 1.00 96.38 84 THR A N 1
ATOM 675 C CA . THR A 1 84 ? 27.650 13.381 -16.702 1.00 96.38 84 THR A CA 1
ATOM 676 C C . THR A 1 84 ? 28.327 12.775 -17.931 1.00 96.38 84 THR A C 1
ATOM 678 O O . THR A 1 84 ? 27.652 12.135 -18.733 1.00 96.38 84 THR A O 1
ATOM 681 N N . ALA A 1 85 ? 29.645 12.938 -18.083 1.00 96.81 85 ALA A N 1
ATOM 682 C CA . ALA A 1 85 ? 30.372 12.438 -19.248 1.00 96.81 85 ALA A CA 1
ATOM 683 C C . ALA A 1 85 ? 30.140 10.929 -19.444 1.00 96.81 85 ALA A C 1
ATOM 685 O O . ALA A 1 85 ? 30.361 10.143 -18.527 1.00 96.81 85 ALA A O 1
ATOM 686 N N . ASN A 1 86 ? 29.665 10.547 -20.634 1.00 95.50 86 ASN A N 1
ATOM 687 C CA . ASN A 1 86 ? 29.371 9.167 -21.041 1.00 95.50 86 ASN A CA 1
ATOM 688 C C . ASN A 1 86 ? 28.361 8.388 -20.161 1.00 95.50 86 ASN A C 1
ATOM 690 O O . ASN A 1 86 ? 28.185 7.184 -20.347 1.00 95.50 86 ASN A O 1
ATOM 694 N N . ARG A 1 87 ? 27.662 9.048 -19.223 1.00 96.62 87 ARG A N 1
ATOM 695 C CA . ARG A 1 87 ? 26.759 8.385 -18.261 1.00 96.62 87 ARG A CA 1
ATOM 696 C C . ARG A 1 87 ? 25.636 7.604 -18.943 1.00 96.62 87 ARG A C 1
ATOM 698 O O . ARG A 1 87 ? 25.247 6.540 -18.472 1.00 96.62 87 ARG A O 1
ATOM 705 N N . GLU A 1 88 ? 25.116 8.112 -20.053 1.00 96.38 88 GLU A N 1
ATOM 706 C CA . GLU A 1 88 ? 24.007 7.471 -20.763 1.00 96.38 88 GLU A CA 1
ATOM 707 C C . GLU A 1 88 ? 24.386 6.161 -21.478 1.00 96.38 88 GLU A C 1
ATOM 709 O O . GLU A 1 88 ? 23.496 5.381 -21.808 1.00 96.38 88 GLU A O 1
ATOM 714 N N . ASN A 1 89 ? 25.684 5.902 -21.687 1.00 96.25 89 ASN A N 1
ATOM 715 C CA . ASN A 1 89 ? 26.175 4.753 -22.456 1.00 96.25 89 ASN A CA 1
ATOM 716 C C . ASN A 1 89 ? 26.759 3.634 -21.584 1.00 96.25 89 ASN A C 1
ATOM 718 O O . ASN A 1 89 ? 27.094 2.571 -22.100 1.00 96.25 89 ASN A O 1
ATOM 722 N N . VAL A 1 90 ? 26.899 3.847 -20.272 1.00 97.31 90 VAL A N 1
ATOM 723 C CA . VAL A 1 90 ? 27.317 2.786 -19.342 1.00 97.31 90 VAL A CA 1
ATOM 724 C C . VAL A 1 90 ? 26.089 2.030 -18.820 1.00 97.31 90 VAL A C 1
ATOM 726 O O . VAL A 1 90 ? 25.019 2.633 -18.693 1.00 97.31 90 VAL A O 1
ATOM 729 N N . PRO A 1 91 ? 26.188 0.729 -18.500 1.00 98.19 91 PRO A N 1
ATOM 730 C CA . PRO A 1 91 ? 25.057 -0.027 -17.968 1.00 98.19 91 PRO A CA 1
ATOM 731 C C . PRO A 1 91 ? 24.692 0.413 -16.543 1.00 98.19 91 PRO A C 1
ATOM 733 O O . PRO A 1 91 ? 25.464 1.086 -15.847 1.00 98.19 91 PRO A O 1
ATOM 736 N N . PHE A 1 92 ? 23.494 0.032 -16.107 1.00 98.75 92 PHE A N 1
ATOM 737 C CA . PHE A 1 92 ? 23.158 0.010 -14.688 1.00 98.75 92 PHE A CA 1
ATOM 738 C C . PHE A 1 92 ? 23.867 -1.163 -14.011 1.00 98.75 92 PHE A C 1
ATOM 740 O O . PHE A 1 92 ? 24.069 -2.207 -14.626 1.00 98.75 92 PHE A O 1
ATOM 747 N N . VAL A 1 93 ? 24.209 -0.984 -12.740 1.00 98.50 93 VAL A N 1
ATOM 748 C CA . VAL A 1 93 ? 24.691 -2.032 -11.840 1.00 98.50 93 VAL A CA 1
ATOM 749 C C . VAL A 1 93 ? 23.673 -2.158 -10.720 1.00 98.50 93 VAL A C 1
ATOM 751 O O . VAL A 1 93 ? 23.408 -1.182 -10.018 1.00 98.50 93 VAL A O 1
ATOM 754 N N . ILE A 1 94 ? 23.088 -3.340 -10.578 1.00 98.50 94 ILE A N 1
ATOM 755 C CA . ILE A 1 94 ? 22.054 -3.650 -9.595 1.00 98.50 94 ILE A CA 1
ATOM 756 C C . ILE A 1 94 ? 22.684 -4.540 -8.528 1.00 98.50 94 ILE A C 1
ATOM 758 O O . ILE A 1 94 ? 23.146 -5.646 -8.812 1.00 98.50 94 ILE A O 1
ATOM 762 N N . TYR A 1 95 ? 22.689 -4.048 -7.295 1.00 98.31 95 TYR A N 1
ATOM 763 C CA . TYR A 1 95 ? 23.094 -4.798 -6.116 1.00 98.31 95 TYR A CA 1
ATOM 764 C C . TYR A 1 95 ? 21.864 -5.456 -5.518 1.00 98.31 95 TYR A C 1
ATOM 766 O O . TYR A 1 95 ? 20.893 -4.782 -5.159 1.00 98.31 95 TYR A O 1
ATOM 774 N N . THR A 1 96 ? 21.915 -6.773 -5.396 1.00 98.31 96 THR A N 1
ATOM 775 C CA . THR A 1 96 ? 20.837 -7.577 -4.833 1.00 98.31 96 THR A CA 1
ATOM 776 C C . THR A 1 96 ? 21.331 -8.402 -3.659 1.00 98.31 96 THR A C 1
ATOM 778 O O . THR A 1 96 ? 22.511 -8.726 -3.577 1.00 98.31 96 THR A O 1
ATOM 781 N N . GLU A 1 97 ? 20.431 -8.734 -2.745 1.00 98.00 97 GLU A N 1
ATOM 782 C CA . GLU A 1 97 ? 20.662 -9.669 -1.653 1.00 98.00 97 GLU A CA 1
ATOM 783 C C . GLU A 1 97 ? 19.756 -10.878 -1.823 1.00 98.00 97 GLU A C 1
ATOM 785 O O . GLU A 1 97 ? 18.532 -10.750 -1.932 1.00 98.00 97 GLU A O 1
ATOM 790 N N . TYR A 1 98 ? 20.369 -12.055 -1.800 1.00 96.56 98 TYR A N 1
ATOM 791 C CA . TYR A 1 98 ? 19.686 -13.337 -1.789 1.00 96.56 98 TYR A CA 1
ATOM 792 C C . TYR A 1 98 ? 20.290 -14.198 -0.683 1.00 96.56 98 TYR A C 1
ATOM 794 O O . TYR A 1 98 ? 21.489 -14.476 -0.684 1.00 96.56 98 TYR A O 1
ATOM 802 N N . LYS A 1 99 ? 19.465 -14.595 0.295 1.00 95.25 99 LYS A N 1
ATOM 803 C CA . LYS A 1 99 ? 19.891 -15.389 1.467 1.00 95.25 99 LYS A CA 1
ATOM 804 C C . LYS A 1 99 ? 21.128 -14.803 2.182 1.00 95.25 99 LYS A C 1
ATOM 806 O O . LYS A 1 99 ? 22.045 -15.533 2.544 1.00 95.25 99 LYS A O 1
ATOM 811 N N . GLY A 1 100 ? 21.167 -13.477 2.342 1.00 95.12 100 GLY A N 1
ATOM 812 C CA . GLY A 1 100 ? 22.273 -12.752 2.986 1.00 95.12 100 GLY A CA 1
ATOM 813 C C . GLY A 1 100 ? 23.546 -12.622 2.141 1.00 95.12 100 GLY A C 1
ATOM 814 O O . GLY A 1 100 ? 24.542 -12.089 2.620 1.00 95.12 100 GLY A O 1
ATOM 815 N N . THR A 1 101 ? 23.538 -13.099 0.894 1.00 97.31 101 THR A N 1
ATOM 816 C CA . THR A 1 101 ? 24.659 -12.952 -0.042 1.00 97.31 101 THR A CA 1
ATOM 817 C C . THR A 1 101 ? 24.372 -11.834 -1.031 1.00 97.31 101 THR A C 1
ATOM 819 O O . THR A 1 101 ? 23.306 -11.805 -1.648 1.00 97.31 101 THR A O 1
ATOM 822 N N . ILE A 1 102 ? 25.346 -10.940 -1.210 1.00 97.75 102 ILE A N 1
ATOM 823 C CA . ILE A 1 102 ? 25.274 -9.868 -2.200 1.00 97.75 102 ILE A CA 1
ATOM 824 C C . ILE A 1 102 ? 25.622 -10.408 -3.586 1.00 97.75 102 ILE A C 1
ATOM 826 O O . ILE A 1 102 ? 26.660 -11.042 -3.775 1.00 97.75 102 ILE A O 1
ATOM 830 N N . GLN A 1 103 ? 24.769 -10.114 -4.561 1.00 97.50 103 GLN A N 1
ATOM 831 C CA . GLN A 1 103 ? 24.977 -10.404 -5.975 1.00 97.50 103 GLN A CA 1
ATOM 832 C C . GLN A 1 103 ? 24.900 -9.111 -6.784 1.00 97.50 103 GLN A C 1
ATOM 834 O O . GLN A 1 103 ? 24.117 -8.211 -6.473 1.00 97.50 103 GLN A O 1
ATOM 839 N N . V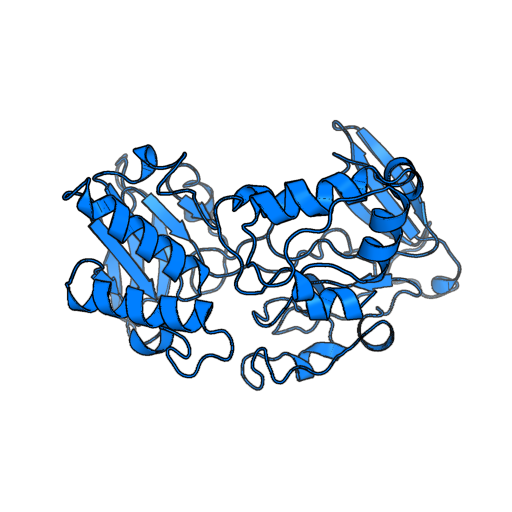AL A 1 104 ? 25.714 -9.030 -7.834 1.00 97.81 104 VAL A N 1
ATOM 840 C CA . VAL A 1 104 ? 25.814 -7.857 -8.703 1.00 97.81 104 VAL A CA 1
ATOM 841 C C . VAL A 1 104 ? 25.479 -8.267 -10.126 1.00 97.81 104 VAL A C 1
ATOM 843 O O . VAL A 1 104 ? 26.048 -9.223 -10.649 1.00 97.81 104 VAL A O 1
ATOM 846 N N . LEU A 1 105 ? 24.561 -7.534 -10.746 1.00 97.12 105 LEU A N 1
ATOM 847 C CA . LEU A 1 105 ? 24.117 -7.767 -12.115 1.00 97.12 105 LEU A CA 1
ATOM 848 C C . LEU A 1 105 ? 24.069 -6.463 -12.906 1.00 97.12 105 LEU A C 1
ATOM 850 O O . LEU A 1 105 ? 23.807 -5.393 -12.357 1.00 97.12 105 LEU A O 1
ATOM 854 N N . GLU A 1 106 ? 24.352 -6.556 -14.201 1.00 98.25 106 GLU A N 1
ATOM 855 C CA . GLU A 1 106 ? 24.334 -5.417 -15.114 1.00 98.25 106 GLU A CA 1
ATOM 856 C C . GLU A 1 106 ? 23.075 -5.437 -15.973 1.00 98.25 106 GLU A C 1
ATOM 858 O O . GLU A 1 106 ? 22.624 -6.493 -16.416 1.00 98.25 106 GLU A O 1
ATOM 863 N N . SER A 1 107 ? 22.511 -4.260 -16.235 1.00 97.94 107 SER A N 1
ATOM 864 C CA . SER A 1 107 ? 21.336 -4.131 -17.093 1.00 97.94 107 SER A CA 1
ATOM 865 C C . SER A 1 107 ? 21.403 -2.880 -17.964 1.00 97.94 107 SER A C 1
ATOM 867 O O . SER A 1 107 ? 21.999 -1.858 -17.614 1.00 97.94 107 SER A O 1
ATOM 869 N N . ARG A 1 108 ? 20.776 -2.957 -19.142 1.00 97.94 108 ARG A N 1
ATOM 870 C CA . ARG A 1 108 ? 20.655 -1.813 -20.064 1.00 97.94 108 ARG A CA 1
ATOM 871 C C . ARG A 1 108 ? 19.513 -0.860 -19.700 1.00 97.94 108 ARG A C 1
ATOM 873 O O . ARG A 1 108 ? 19.507 0.276 -20.166 1.00 97.94 108 ARG A O 1
ATOM 880 N N . ALA A 1 109 ? 18.544 -1.345 -18.927 1.00 97.94 109 ALA A N 1
ATOM 881 C CA . ALA A 1 109 ? 17.313 -0.659 -18.564 1.00 97.94 109 ALA A CA 1
ATOM 882 C C . ALA A 1 109 ? 16.813 -1.152 -17.200 1.00 97.94 109 ALA A C 1
ATOM 884 O O . ALA A 1 109 ? 17.086 -2.293 -16.818 1.00 97.94 109 ALA A O 1
ATOM 885 N N . VAL A 1 110 ? 16.070 -0.299 -16.496 1.00 98.31 110 VAL A N 1
ATOM 886 C CA . VAL A 1 110 ? 15.433 -0.600 -15.209 1.00 98.31 110 VAL A CA 1
ATOM 887 C C . VAL A 1 110 ? 14.004 -0.064 -15.227 1.00 98.31 110 VAL A C 1
ATOM 889 O O . VAL A 1 110 ? 13.785 1.116 -15.493 1.00 98.31 110 VAL A O 1
ATOM 892 N N . ILE A 1 111 ? 13.043 -0.930 -14.908 1.00 98.12 111 ILE A N 1
ATOM 893 C CA . ILE A 1 111 ? 11.644 -0.565 -14.678 1.00 98.12 111 ILE A CA 1
ATOM 894 C C . ILE A 1 111 ? 11.349 -0.818 -13.203 1.00 98.12 111 ILE A C 1
ATOM 896 O O . ILE A 1 111 ? 11.380 -1.955 -12.731 1.00 98.12 111 ILE A O 1
ATOM 900 N N . ASP A 1 112 ? 11.101 0.251 -12.461 1.00 98.06 112 ASP A N 1
ATOM 901 C CA . ASP A 1 112 ? 10.814 0.203 -11.037 1.00 98.06 112 ASP A CA 1
ATOM 902 C C . ASP A 1 112 ? 9.305 0.134 -10.789 1.00 98.06 112 ASP A C 1
ATOM 904 O O . ASP A 1 112 ? 8.591 1.134 -10.882 1.00 98.06 112 ASP A O 1
ATOM 908 N N . ALA A 1 113 ? 8.844 -1.068 -10.446 1.00 96.81 113 ALA A N 1
ATOM 909 C CA . ALA A 1 113 ? 7.459 -1.378 -10.107 1.00 96.81 113 ALA A CA 1
ATOM 910 C C . ALA A 1 113 ? 7.290 -1.773 -8.624 1.00 96.81 113 ALA A C 1
ATOM 912 O O . ALA A 1 113 ? 6.401 -2.557 -8.288 1.00 96.81 113 ALA A O 1
ATOM 913 N N . THR A 1 114 ? 8.129 -1.268 -7.701 1.00 96.50 114 THR A N 1
ATOM 914 C CA . THR A 1 114 ? 8.087 -1.712 -6.285 1.00 96.50 114 THR A CA 1
ATOM 915 C C . THR A 1 114 ? 6.822 -1.288 -5.528 1.00 96.50 114 THR A C 1
ATOM 917 O O . THR A 1 114 ? 6.596 -1.734 -4.402 1.00 96.50 114 THR A O 1
ATOM 920 N N . GLY A 1 115 ? 6.005 -0.414 -6.119 1.00 95.62 115 GLY A N 1
ATOM 921 C CA . GLY A 1 115 ? 4.797 0.126 -5.504 1.00 95.62 115 GLY A CA 1
ATOM 922 C C . GLY A 1 115 ? 5.073 0.894 -4.207 1.00 95.62 115 GLY A C 1
ATOM 923 O O . GLY A 1 115 ? 6.188 1.359 -3.956 1.00 95.62 115 GLY A O 1
ATOM 924 N N . THR A 1 116 ? 4.035 1.020 -3.379 1.00 95.81 116 THR A N 1
ATOM 925 C CA . THR A 1 116 ? 4.081 1.762 -2.104 1.00 95.81 116 THR A CA 1
ATOM 926 C C . THR A 1 116 ? 3.697 0.920 -0.888 1.00 95.81 116 THR A C 1
ATOM 928 O O . THR A 1 116 ? 4.119 1.237 0.216 1.00 95.81 116 THR A O 1
ATOM 931 N N . TRP A 1 117 ? 2.964 -0.186 -1.076 1.00 94.56 117 TRP A N 1
ATOM 932 C CA . TRP A 1 117 ? 2.352 -0.985 0.001 1.00 94.56 117 TRP A CA 1
ATOM 933 C C . TRP A 1 117 ? 3.310 -1.399 1.128 1.00 94.56 117 TRP A C 1
ATOM 935 O O . TRP A 1 117 ? 2.921 -1.420 2.287 1.00 94.56 117 TRP A O 1
ATOM 945 N N . GLY A 1 118 ? 4.570 -1.701 0.804 1.00 91.31 118 GLY A N 1
ATOM 946 C CA . GLY A 1 118 ? 5.570 -2.114 1.793 1.00 91.31 118 GLY A CA 1
ATOM 947 C C . GLY A 1 118 ? 6.101 -0.994 2.697 1.00 91.31 118 GLY A C 1
ATOM 948 O O . GLY A 1 118 ? 6.938 -1.270 3.550 1.00 91.31 118 GLY A O 1
ATOM 949 N N . ASN A 1 119 ? 5.664 0.256 2.508 1.00 95.00 119 ASN A N 1
ATOM 950 C CA . ASN A 1 119 ? 6.151 1.419 3.251 1.00 95.00 119 ASN A CA 1
ATOM 951 C C . ASN A 1 119 ? 4.962 2.250 3.779 1.00 95.00 119 ASN A C 1
ATOM 953 O O . ASN A 1 119 ? 4.585 3.256 3.162 1.00 95.00 119 ASN A O 1
ATOM 957 N N . PRO A 1 120 ? 4.352 1.842 4.905 1.00 95.94 120 PRO A N 1
ATOM 958 C CA . PRO A 1 120 ? 3.257 2.587 5.509 1.00 95.94 120 PRO A CA 1
ATOM 959 C C . PRO A 1 120 ? 3.707 3.949 6.040 1.00 95.94 120 PRO A C 1
ATOM 961 O O . PRO A 1 120 ? 4.869 4.160 6.404 1.00 95.94 120 PRO A O 1
ATOM 964 N N . ASN A 1 121 ? 2.762 4.886 6.097 1.00 96.38 121 ASN A N 1
ATOM 965 C CA . ASN A 1 121 ? 2.919 6.106 6.879 1.00 96.38 121 ASN A CA 1
ATOM 966 C C . ASN A 1 121 ? 2.745 5.787 8.378 1.00 96.38 121 ASN A C 1
ATOM 968 O O . ASN A 1 121 ? 1.989 4.875 8.723 1.00 96.38 121 ASN A O 1
ATOM 972 N N . PRO A 1 122 ? 3.408 6.538 9.274 1.00 97.12 122 PRO A N 1
ATOM 973 C CA . PRO A 1 122 ? 3.190 6.391 10.708 1.00 97.12 122 PRO A CA 1
ATOM 974 C C . PRO A 1 122 ? 1.789 6.879 11.105 1.00 97.12 122 PRO A C 1
ATOM 976 O O . PRO A 1 122 ? 1.088 7.548 10.333 1.00 97.12 122 PRO A O 1
ATOM 979 N N . ALA A 1 123 ? 1.386 6.567 12.332 1.00 97.56 123 ALA A N 1
ATOM 980 C CA . ALA A 1 123 ? 0.186 7.109 12.955 1.00 97.56 123 ALA A CA 1
ATOM 981 C C . ALA A 1 123 ? 0.332 8.606 13.267 1.00 97.56 123 ALA A C 1
ATOM 983 O O . ALA A 1 123 ? -0.657 9.337 13.223 1.00 97.56 123 ALA A O 1
ATOM 984 N N . ASN A 1 124 ? 1.556 9.068 13.549 1.00 97.25 124 ASN A N 1
ATOM 985 C CA . ASN A 1 124 ? 1.862 10.482 13.750 1.00 97.25 124 ASN A CA 1
ATOM 986 C C . ASN A 1 124 ? 1.351 11.360 12.589 1.00 97.25 124 ASN A C 1
ATOM 988 O O . ASN A 1 124 ? 1.630 11.118 11.411 1.00 97.25 124 ASN A O 1
ATOM 992 N N . SER A 1 125 ? 0.658 12.446 12.933 1.00 95.81 125 SER A N 1
ATOM 993 C CA . SER A 1 125 ? -0.037 13.303 11.962 1.00 95.81 125 SER A CA 1
ATOM 994 C C . SER A 1 125 ? 0.885 14.117 11.061 1.00 95.81 125 SER A C 1
ATOM 996 O O . SER A 1 125 ? 0.453 14.529 9.981 1.00 95.81 125 SER A O 1
ATOM 998 N N . ASN A 1 126 ? 2.138 14.310 11.478 1.00 94.75 126 ASN A N 1
ATOM 999 C CA . ASN A 1 126 ? 3.178 15.003 10.720 1.00 94.75 126 ASN A CA 1
ATOM 1000 C C . ASN A 1 126 ? 4.015 14.035 9.866 1.00 94.75 126 ASN A C 1
ATOM 1002 O O . ASN A 1 126 ? 4.966 14.453 9.211 1.00 94.75 126 ASN A O 1
ATOM 1006 N N . GLY A 1 127 ? 3.674 12.741 9.851 1.00 94.00 127 GLY A N 1
ATOM 1007 C CA . GLY A 1 127 ? 4.360 11.739 9.038 1.00 94.00 127 GLY A CA 1
ATOM 1008 C C . GLY A 1 127 ? 5.728 11.319 9.582 1.00 94.00 127 GLY A C 1
ATOM 1009 O O . GLY A 1 127 ? 6.542 10.796 8.818 1.00 94.00 127 GLY A O 1
ATOM 1010 N N . VAL A 1 128 ? 5.990 11.533 10.877 1.00 95.75 128 VAL A N 1
ATOM 1011 C CA . VAL A 1 128 ? 7.274 11.216 11.520 1.00 95.75 128 VAL A CA 1
ATOM 1012 C C . VAL A 1 128 ? 7.215 9.866 12.232 1.00 95.75 128 VAL A C 1
ATOM 1014 O O . VAL A 1 128 ? 6.368 9.637 13.088 1.00 95.75 128 VAL A O 1
ATOM 1017 N N . TRP A 1 129 ? 8.160 8.980 11.918 1.00 95.44 129 TRP A N 1
ATOM 1018 C CA . TRP A 1 129 ? 8.338 7.716 12.633 1.00 95.44 129 TRP A CA 1
ATOM 1019 C C . TRP A 1 129 ? 9.073 7.931 13.960 1.00 95.44 129 TRP A C 1
ATOM 1021 O O . TRP A 1 129 ? 10.307 7.965 13.992 1.00 95.44 129 TRP A O 1
ATOM 1031 N N . LEU A 1 130 ? 8.317 8.046 15.051 1.00 95.81 130 LEU A N 1
ATOM 1032 C CA . LEU A 1 130 ? 8.859 8.160 16.406 1.00 95.81 130 LEU A CA 1
ATOM 1033 C C . LEU A 1 130 ? 9.330 6.801 16.942 1.00 95.81 130 LEU A C 1
ATOM 1035 O O . LEU A 1 130 ? 8.763 5.761 16.613 1.00 95.81 130 LEU A O 1
ATOM 1039 N N . GLU A 1 131 ? 10.346 6.806 17.807 1.00 94.88 131 GLU A N 1
ATOM 1040 C CA . GLU A 1 131 ? 10.839 5.574 18.440 1.00 94.88 131 GLU A CA 1
ATOM 1041 C C . GLU A 1 131 ? 9.790 4.943 19.368 1.00 94.88 131 GLU A C 1
ATOM 1043 O O . GLU A 1 131 ? 9.653 3.721 19.431 1.00 94.88 131 GLU A O 1
ATOM 1048 N N . SER A 1 132 ? 8.978 5.783 20.017 1.00 93.12 132 SER A N 1
ATOM 1049 C CA . SER A 1 132 ? 7.832 5.337 20.808 1.00 93.12 132 SER A CA 1
ATOM 1050 C C . SER A 1 132 ? 6.867 4.507 19.967 1.00 93.12 132 SER A C 1
ATOM 1052 O O . SER A 1 132 ? 6.489 3.430 20.391 1.00 93.12 132 SER A O 1
ATOM 1054 N N . GLU A 1 133 ? 6.558 4.919 18.740 1.00 95.44 133 G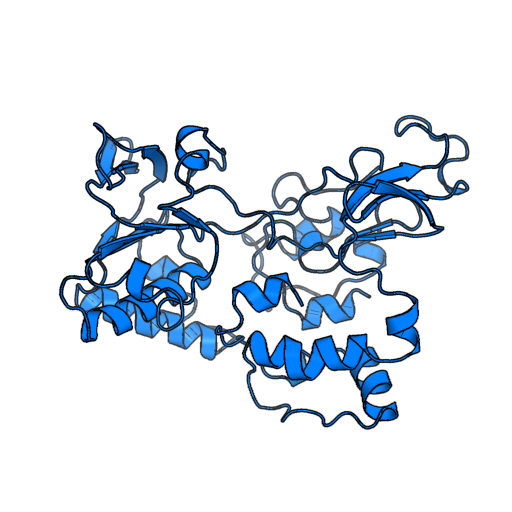LU A N 1
ATOM 1055 C CA . GLU A 1 133 ? 5.700 4.155 17.833 1.00 95.44 133 GLU A CA 1
ATOM 1056 C C . GLU A 1 133 ? 6.396 2.880 17.319 1.00 95.44 133 GLU A C 1
ATOM 1058 O O . GLU A 1 133 ? 5.819 1.792 17.359 1.00 95.44 133 GLU A O 1
ATOM 1063 N N . LYS A 1 134 ? 7.671 2.974 16.910 1.00 94.88 134 LYS A N 1
ATOM 1064 C CA . LYS A 1 134 ? 8.447 1.823 16.404 1.00 94.88 134 LYS A CA 1
ATOM 1065 C C . LYS A 1 134 ? 8.620 0.698 17.422 1.00 94.88 134 LYS A C 1
ATOM 1067 O O . LYS A 1 134 ? 8.783 -0.451 17.010 1.00 94.88 134 LYS A O 1
ATOM 1072 N N . SER A 1 135 ? 8.618 1.013 18.715 1.00 93.19 135 SER A N 1
ATOM 1073 C CA . SER A 1 135 ? 8.763 0.028 19.794 1.00 93.19 135 SER A CA 1
ATOM 1074 C C . SER A 1 135 ? 7.464 -0.722 20.130 1.00 93.19 135 SER A C 1
ATOM 1076 O O . SER A 1 135 ? 7.506 -1.715 20.850 1.00 93.19 135 SER A O 1
ATOM 1078 N N . LEU A 1 136 ? 6.315 -0.315 19.574 1.00 94.38 136 LEU A N 1
ATOM 1079 C CA . LEU A 1 136 ? 4.984 -0.856 19.900 1.00 94.38 136 LEU A CA 1
ATOM 1080 C C . LEU A 1 136 ? 4.455 -1.874 18.875 1.00 94.38 136 LEU A C 1
ATOM 1082 O O . LEU A 1 136 ? 3.244 -2.045 18.733 1.00 94.38 136 LEU A O 1
ATOM 1086 N N . LYS A 1 137 ? 5.345 -2.574 18.163 1.00 90.94 137 LYS A N 1
ATOM 1087 C CA . LYS A 1 137 ? 4.979 -3.493 17.062 1.00 90.94 137 LYS A CA 1
ATOM 1088 C C . LYS A 1 137 ? 3.998 -4.596 17.464 1.00 90.94 137 LYS A C 1
ATOM 1090 O O . LYS A 1 137 ? 3.224 -5.048 16.628 1.00 90.94 137 LYS A O 1
ATOM 1095 N N . ASP A 1 138 ? 4.004 -5.002 18.730 1.00 93.12 138 ASP A N 1
ATOM 1096 C CA . ASP A 1 138 ? 3.115 -6.058 19.219 1.00 93.12 138 ASP A CA 1
ATOM 1097 C C . ASP A 1 138 ? 1.652 -5.599 19.321 1.00 93.12 138 ASP A C 1
ATOM 1099 O O . ASP A 1 138 ? 0.750 -6.412 19.158 1.00 93.12 138 ASP A O 1
ATOM 1103 N N . ASN A 1 139 ? 1.407 -4.299 19.522 1.00 95.50 139 ASN A N 1
ATOM 1104 C CA . ASN A 1 139 ? 0.067 -3.721 19.692 1.00 95.50 139 ASN A CA 1
ATOM 1105 C C . ASN A 1 139 ? -0.404 -2.910 18.478 1.00 95.50 139 ASN A C 1
ATOM 1107 O O . ASN A 1 139 ? -1.572 -2.535 18.404 1.00 95.50 139 ASN A O 1
ATOM 1111 N N . ILE A 1 140 ? 0.495 -2.594 17.541 1.00 97.25 140 ILE A N 1
ATOM 1112 C CA . ILE A 1 140 ? 0.180 -1.790 16.359 1.00 97.25 140 ILE A CA 1
ATOM 1113 C C . ILE A 1 140 ? 0.282 -2.652 15.105 1.00 97.25 140 ILE A C 1
ATOM 1115 O O . ILE A 1 140 ? 1.288 -3.320 14.869 1.00 97.25 140 ILE A O 1
ATOM 1119 N N . PHE A 1 141 ? -0.747 -2.596 14.266 1.00 97.69 141 PHE A N 1
ATOM 1120 C CA . PHE A 1 141 ? -0.752 -3.200 12.942 1.00 97.69 141 PHE A CA 1
ATOM 1121 C C . PHE A 1 141 ? -0.894 -2.126 11.860 1.00 97.69 141 PHE A C 1
ATOM 1123 O O . PHE A 1 141 ? -1.799 -1.297 11.920 1.00 97.69 141 PHE A O 1
ATOM 1130 N N . TYR A 1 142 ? -0.032 -2.160 10.842 1.00 97.25 142 TYR A N 1
ATOM 1131 C CA . TYR A 1 142 ? -0.117 -1.284 9.669 1.00 97.25 142 TYR A CA 1
ATOM 1132 C C . TYR A 1 142 ? -0.641 -2.090 8.481 1.00 97.25 142 TYR A C 1
ATOM 1134 O O . TYR A 1 142 ? 0.003 -3.049 8.057 1.00 97.25 142 TYR A O 1
ATOM 1142 N N . GLY A 1 143 ? -1.792 -1.698 7.932 1.00 94.94 143 GLY A N 1
ATOM 1143 C CA . GLY A 1 143 ? -2.419 -2.384 6.796 1.00 94.94 143 GLY A CA 1
ATOM 1144 C C . GLY A 1 143 ? -3.803 -2.950 7.115 1.00 94.94 143 GLY A C 1
ATOM 1145 O O . GLY A 1 143 ? -4.528 -2.392 7.931 1.00 94.94 143 GLY A O 1
ATOM 1146 N N . LEU A 1 144 ? -4.183 -4.035 6.438 1.00 95.62 144 LEU A N 1
ATOM 1147 C CA . LEU A 1 144 ? -5.509 -4.659 6.517 1.00 95.62 144 LEU A CA 1
ATOM 1148 C C . LEU A 1 144 ? -5.416 -6.015 7.239 1.00 95.62 144 LEU A C 1
ATOM 1150 O O . LEU A 1 144 ? -5.076 -7.008 6.592 1.00 95.62 144 LEU A O 1
ATOM 1154 N N . PRO A 1 145 ? -5.627 -6.067 8.566 1.00 96.56 145 PRO A N 1
ATOM 1155 C CA . PRO A 1 145 ? -5.597 -7.328 9.296 1.00 96.56 145 PRO A CA 1
ATOM 1156 C C . PRO A 1 145 ? -6.846 -8.163 8.986 1.00 96.56 145 PRO A C 1
ATOM 1158 O O . PRO A 1 145 ? -7.934 -7.613 8.879 1.00 96.56 145 PRO A O 1
ATOM 1161 N N . ASP A 1 146 ? -6.695 -9.489 8.909 1.00 96.75 146 ASP A N 1
ATOM 1162 C CA . ASP A 1 146 ? -7.810 -10.440 8.762 1.00 96.75 146 ASP A CA 1
ATOM 1163 C C . ASP A 1 146 ? -8.561 -10.589 10.097 1.00 96.75 146 ASP A C 1
ATOM 1165 O O . ASP A 1 146 ? -8.328 -11.537 10.857 1.00 96.75 146 ASP A O 1
ATOM 1169 N N . ILE A 1 147 ? -9.387 -9.595 10.440 1.00 98.00 147 ILE A N 1
ATOM 1170 C CA . ILE A 1 147 ? -10.021 -9.451 11.764 1.00 98.00 147 ILE A CA 1
ATOM 1171 C C . ILE A 1 147 ? -11.001 -10.592 12.037 1.00 98.00 147 ILE A C 1
ATOM 1173 O O . ILE A 1 147 ? -11.083 -11.082 13.165 1.00 98.00 147 ILE A O 1
ATOM 1177 N N . LEU A 1 148 ? -11.746 -11.009 11.014 1.00 97.00 148 LEU A N 1
ATOM 1178 C CA . LEU A 1 148 ? -12.759 -12.060 11.126 1.00 97.00 148 LEU A CA 1
ATOM 1179 C C . LEU A 1 148 ? -12.189 -13.475 10.948 1.00 97.00 148 LEU A C 1
ATOM 1181 O O . LEU A 1 148 ? -12.855 -14.438 11.334 1.00 97.00 148 LEU A O 1
ATOM 1185 N N . GLY A 1 149 ? -10.981 -13.603 10.396 1.00 96.25 149 GLY A N 1
ATOM 1186 C CA . GLY A 1 149 ? -10.262 -14.862 10.237 1.00 96.25 149 GLY A CA 1
ATOM 1187 C C . GLY A 1 149 ? -9.119 -15.012 11.237 1.00 96.25 149 GLY A C 1
ATOM 1188 O O . GLY A 1 149 ? -9.333 -15.163 12.445 1.00 96.25 149 GLY A O 1
ATOM 1189 N N . GLU A 1 150 ? -7.885 -15.016 10.731 1.00 95.38 150 GLU A N 1
ATOM 1190 C CA . GLU A 1 150 ? -6.687 -15.392 11.500 1.00 95.38 150 GLU A CA 1
ATOM 1191 C C . GLU A 1 150 ? -6.427 -14.481 12.718 1.00 95.38 150 GLU A C 1
ATOM 1193 O O . GLU A 1 150 ? -5.868 -14.931 13.722 1.00 95.38 150 GLU A O 1
ATOM 1198 N N . SER A 1 151 ? -6.870 -13.219 12.679 1.00 96.75 151 SER A N 1
ATOM 1199 C CA . SER A 1 151 ? -6.602 -12.225 13.732 1.00 96.75 151 SER A CA 1
ATOM 1200 C C . SER A 1 151 ? -7.719 -12.090 14.770 1.00 96.75 151 SER A C 1
ATOM 1202 O O . SER A 1 151 ? -7.639 -11.222 15.641 1.00 96.75 151 SER A O 1
ATOM 1204 N N . ILE A 1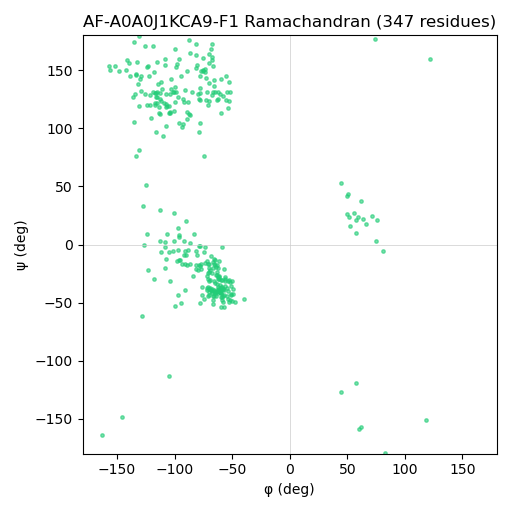 152 ? -8.739 -12.955 14.755 1.00 97.56 152 ILE A N 1
ATOM 1205 C CA . ILE A 1 152 ? -9.899 -12.835 15.654 1.00 97.56 152 ILE A CA 1
ATOM 1206 C C . ILE A 1 152 ? -9.514 -12.748 17.139 1.00 97.56 152 ILE A C 1
ATOM 1208 O O . ILE A 1 152 ? -10.066 -11.951 17.897 1.00 97.56 152 ILE A O 1
ATOM 1212 N N . ASN A 1 153 ? -8.522 -13.535 17.569 1.00 97.56 153 ASN A N 1
ATOM 1213 C CA . ASN A 1 153 ? -8.073 -13.569 18.963 1.00 97.56 153 ASN A CA 1
ATOM 1214 C C . ASN A 1 153 ? -7.347 -12.291 19.395 1.00 97.56 153 ASN A C 1
ATOM 1216 O O . ASN A 1 153 ? -7.321 -12.004 20.590 1.00 97.56 153 ASN A O 1
ATOM 1220 N N . ARG A 1 154 ? -6.787 -11.539 18.443 1.00 97.38 154 ARG A N 1
ATOM 1221 C CA . ARG A 1 154 ? -6.114 -10.265 18.703 1.00 97.38 154 ARG A CA 1
ATOM 1222 C C . ARG A 1 154 ? -7.116 -9.172 19.071 1.00 97.38 154 ARG A C 1
ATOM 1224 O O . ARG A 1 154 ? -6.834 -8.373 19.951 1.00 97.38 154 ARG A O 1
ATOM 1231 N N . TYR A 1 155 ? -8.293 -9.169 18.442 1.00 98.44 155 TYR A N 1
ATOM 1232 C CA . TYR A 1 155 ? -9.249 -8.060 18.546 1.00 98.44 155 TYR A CA 1
ATOM 1233 C C . TYR A 1 155 ? -10.510 -8.369 19.367 1.00 98.44 155 TYR A C 1
ATOM 1235 O O . TYR A 1 155 ? -11.182 -7.447 19.829 1.00 98.44 155 TYR A O 1
ATOM 1243 N N . LYS A 1 156 ? -10.867 -9.644 19.576 1.00 98.06 156 LYS A N 1
ATOM 1244 C CA . LYS A 1 156 ? -12.109 -9.998 20.284 1.00 98.06 156 LYS A CA 1
ATOM 1245 C C . LYS A 1 156 ? -12.108 -9.495 21.732 1.00 98.06 156 LYS A C 1
ATOM 1247 O O . LYS A 1 156 ? -11.181 -9.767 22.492 1.00 98.06 156 LYS A O 1
ATOM 1252 N N . ASN A 1 157 ? -13.193 -8.835 22.140 1.00 98.38 157 ASN A N 1
ATOM 1253 C CA . ASN A 1 157 ? -13.370 -8.279 23.489 1.00 98.38 157 ASN A CA 1
ATOM 1254 C C . ASN A 1 157 ? -12.250 -7.306 23.909 1.00 98.38 157 ASN A C 1
ATOM 1256 O O . ASN A 1 157 ? -11.953 -7.197 25.099 1.00 98.38 157 ASN A O 1
ATOM 1260 N N . LYS A 1 158 ? -11.616 -6.645 22.933 1.00 98.25 158 LYS A N 1
ATOM 1261 C CA . LYS A 1 158 ? -10.572 -5.639 23.134 1.00 98.25 158 LYS A CA 1
ATOM 1262 C C . LYS A 1 158 ? -11.071 -4.238 22.810 1.00 98.25 158 LYS A C 1
ATOM 1264 O O . LYS A 1 158 ? -12.032 -4.085 22.053 1.00 98.25 158 LYS A O 1
ATOM 1269 N N . LYS A 1 159 ? -10.381 -3.225 23.333 1.00 98.56 159 LYS A N 1
ATOM 1270 C CA . LYS A 1 159 ? -10.527 -1.831 22.912 1.00 98.56 159 LYS A CA 1
ATOM 1271 C C . LYS A 1 159 ? -9.562 -1.539 21.768 1.00 98.56 159 LYS A C 1
ATOM 1273 O O . LYS A 1 159 ? -8.350 -1.481 21.969 1.00 98.56 159 LYS A O 1
ATOM 1278 N N . VAL A 1 160 ? -10.104 -1.389 20.563 1.00 98.75 160 VAL A N 1
ATOM 1279 C CA . VAL A 1 160 ? -9.342 -1.282 19.315 1.00 98.75 160 VAL A CA 1
ATOM 1280 C C . VAL A 1 160 ? -9.489 0.119 18.736 1.00 98.75 160 VAL A C 1
ATOM 1282 O O . VAL A 1 160 ? -10.606 0.576 18.494 1.00 98.75 160 VAL A O 1
ATOM 1285 N N . ALA A 1 161 ? -8.367 0.794 18.485 1.00 98.75 161 ALA A N 1
ATOM 1286 C CA . ALA A 1 161 ? -8.350 2.076 17.789 1.00 98.75 161 ALA A CA 1
ATOM 1287 C C . ALA A 1 161 ? -7.960 1.896 16.317 1.00 98.75 161 ALA A C 1
ATOM 1289 O O . ALA A 1 161 ? -6.953 1.267 16.005 1.00 98.75 161 ALA A O 1
ATOM 1290 N N . VAL A 1 162 ? -8.721 2.493 15.406 1.00 98.81 162 VAL A N 1
ATOM 1291 C CA . VAL A 1 162 ? -8.405 2.574 13.977 1.00 98.81 162 VAL A CA 1
ATOM 1292 C C . VAL A 1 162 ? -8.048 4.019 13.646 1.00 98.81 162 VAL A C 1
ATOM 1294 O O . VAL A 1 162 ? -8.850 4.927 13.865 1.00 98.81 162 VAL A O 1
ATOM 1297 N N . ILE A 1 163 ? -6.842 4.247 13.127 1.00 98.62 163 ILE A N 1
ATOM 1298 C CA . ILE A 1 163 ? -6.331 5.578 12.775 1.00 98.62 163 ILE A CA 1
ATOM 1299 C C . ILE A 1 163 ? -6.304 5.722 11.255 1.00 98.62 163 ILE A C 1
ATOM 1301 O O . ILE A 1 163 ? -5.596 4.986 10.566 1.00 98.62 163 ILE A O 1
ATOM 1305 N N . GLY A 1 164 ? -7.022 6.715 10.731 1.00 97.25 164 GLY A N 1
ATOM 1306 C CA . GLY A 1 164 ? -7.103 7.001 9.296 1.00 97.25 164 GLY A CA 1
ATOM 1307 C C . GLY A 1 164 ? -8.534 6.964 8.767 1.00 97.25 164 GLY A C 1
ATOM 1308 O O . GLY A 1 164 ? -9.419 6.391 9.384 1.00 97.25 164 GLY A O 1
ATOM 1309 N N . SER A 1 165 ? -8.773 7.604 7.624 1.00 94.06 165 SER A N 1
ATOM 1310 C CA . SER A 1 165 ? -10.120 7.819 7.065 1.00 94.06 165 SER A CA 1
ATOM 1311 C C . SER A 1 165 ? -10.304 7.287 5.641 1.00 94.06 165 SER A C 1
ATOM 1313 O O . SER A 1 165 ? -11.301 7.590 4.997 1.00 94.06 165 SER A O 1
ATOM 1315 N N . GLY A 1 166 ? -9.336 6.531 5.116 1.00 91.19 166 GLY A N 1
ATOM 1316 C CA . GLY A 1 166 ? -9.460 5.902 3.800 1.00 91.19 166 GLY A CA 1
ATOM 1317 C C . GLY A 1 166 ? -10.257 4.596 3.843 1.00 91.19 166 GLY A C 1
ATOM 1318 O O . GLY A 1 166 ? -10.515 4.046 4.912 1.00 91.19 166 GLY A O 1
ATOM 1319 N N . HIS A 1 167 ? -10.553 4.040 2.665 1.00 89.69 167 HIS A N 1
ATOM 1320 C CA . HIS A 1 167 ? -11.276 2.768 2.517 1.00 89.69 167 HIS A CA 1
ATOM 1321 C C . HIS A 1 167 ? -10.683 1.615 3.340 1.00 89.69 167 HIS A C 1
ATOM 1323 O O . HIS A 1 167 ? -11.429 0.773 3.827 1.00 89.69 167 HIS A O 1
ATOM 1329 N N . SER A 1 168 ? -9.360 1.583 3.547 1.00 93.25 168 SER A N 1
ATOM 1330 C CA . SER A 1 168 ? -8.736 0.554 4.386 1.00 93.25 168 SER A CA 1
ATOM 1331 C C . SER A 1 168 ? -9.161 0.639 5.855 1.00 93.25 168 SER A C 1
ATOM 1333 O O . SER A 1 168 ? -9.441 -0.390 6.460 1.00 93.25 168 SER A O 1
ATOM 1335 N N . ALA A 1 169 ? -9.265 1.854 6.404 1.00 96.25 169 ALA A N 1
ATOM 1336 C CA . ALA A 1 169 ? -9.757 2.069 7.763 1.00 96.25 169 ALA A CA 1
ATOM 1337 C C . ALA A 1 169 ? -11.235 1.683 7.875 1.00 96.25 169 ALA A C 1
ATOM 1339 O O . ALA A 1 169 ? -11.628 0.988 8.807 1.00 96.25 169 ALA A O 1
ATOM 1340 N N . ILE A 1 170 ? -12.040 2.088 6.887 1.00 94.88 170 ILE A N 1
ATOM 1341 C CA . ILE A 1 170 ? -13.470 1.763 6.830 1.00 94.88 170 ILE A CA 1
ATOM 1342 C C . ILE A 1 170 ? -13.678 0.249 6.808 1.00 94.88 170 ILE A C 1
ATOM 1344 O O . ILE A 1 170 ? -14.490 -0.259 7.575 1.00 94.88 170 ILE A O 1
ATOM 1348 N N . ASN A 1 171 ? -12.915 -0.488 5.995 1.00 94.69 171 ASN A N 1
ATOM 1349 C CA . ASN A 1 171 ? -13.004 -1.946 5.966 1.00 94.69 171 ASN A CA 1
ATOM 1350 C C . ASN A 1 171 ? -12.716 -2.563 7.344 1.00 94.69 171 ASN A C 1
ATOM 1352 O O . ASN A 1 171 ? -13.503 -3.373 7.826 1.00 94.69 171 ASN A O 1
ATOM 1356 N N . ALA A 1 172 ? -11.635 -2.135 8.006 1.00 97.19 172 ALA A N 1
ATOM 1357 C CA . ALA A 1 172 ? -11.298 -2.617 9.345 1.00 97.19 172 ALA A CA 1
ATOM 1358 C C . ALA A 1 172 ? -12.414 -2.324 10.366 1.00 97.19 172 ALA A C 1
ATOM 1360 O O . ALA A 1 172 ? -12.765 -3.188 11.165 1.00 97.19 172 ALA A O 1
ATOM 1361 N N . LEU A 1 173 ? -13.019 -1.133 10.318 1.00 98.00 173 LEU A N 1
ATOM 1362 C CA . LEU A 1 173 ? -14.134 -0.760 11.195 1.00 98.00 173 LEU A CA 1
ATOM 1363 C C . LEU A 1 173 ? -15.382 -1.618 10.957 1.00 98.00 173 LEU A C 1
ATOM 1365 O O . LEU A 1 173 ? -16.034 -2.022 11.919 1.00 98.00 173 LEU A O 1
ATOM 1369 N N . LEU A 1 174 ? -15.706 -1.918 9.697 1.00 96.44 174 LEU A N 1
ATOM 1370 C CA . LEU A 1 174 ? -16.832 -2.787 9.350 1.00 96.44 174 LEU A CA 1
ATOM 1371 C C . LEU A 1 174 ? -16.618 -4.217 9.856 1.00 96.44 174 LEU A C 1
ATOM 1373 O O . LEU A 1 174 ? -17.524 -4.798 10.454 1.00 96.44 174 LEU A O 1
ATOM 1377 N N . GLU A 1 175 ? -15.418 -4.768 9.673 1.00 97.31 175 GLU A N 1
ATOM 1378 C CA . GLU A 1 175 ? -15.069 -6.094 10.191 1.00 97.31 175 GLU A CA 1
ATOM 1379 C C . GLU A 1 175 ? -15.076 -6.137 11.726 1.00 97.31 175 GLU A C 1
ATOM 1381 O O . GLU A 1 175 ? -15.603 -7.085 12.311 1.00 97.31 175 GLU A O 1
ATOM 1386 N N . LEU A 1 176 ? -14.580 -5.093 12.399 1.00 98.44 176 LEU A N 1
ATOM 1387 C CA . LEU A 1 176 ? -14.690 -4.958 13.857 1.00 98.44 176 LEU A CA 1
ATOM 1388 C C . LEU A 1 176 ? -16.153 -4.860 14.318 1.00 98.44 176 LEU A C 1
ATOM 1390 O O . LEU A 1 176 ? -16.504 -5.424 15.355 1.00 98.44 176 LEU A O 1
ATOM 1394 N N . GLY A 1 177 ? -17.017 -4.192 13.547 1.00 97.56 177 GLY A N 1
ATOM 1395 C CA . GLY A 1 177 ? -18.459 -4.144 13.795 1.00 97.56 177 GLY A CA 1
ATOM 1396 C C . GLY A 1 177 ? -19.081 -5.541 13.811 1.00 97.56 177 GLY A C 1
ATOM 1397 O O . GLY A 1 177 ? -19.735 -5.908 14.787 1.00 97.56 177 GLY A O 1
ATOM 1398 N N . ILE A 1 178 ? -18.785 -6.355 12.791 1.00 97.19 178 ILE A N 1
ATOM 1399 C CA . ILE A 1 178 ? -19.221 -7.762 12.714 1.00 97.19 178 ILE A CA 1
ATOM 1400 C C . ILE A 1 178 ? -18.635 -8.579 13.877 1.00 97.19 178 ILE A C 1
ATOM 1402 O O . ILE A 1 178 ? -19.328 -9.391 14.495 1.00 97.19 178 ILE A O 1
ATOM 1406 N N . LEU A 1 179 ? -17.363 -8.361 14.223 1.00 98.19 179 LEU A N 1
ATOM 1407 C CA . LEU A 1 179 ? -16.722 -9.040 15.348 1.00 98.19 179 LEU A CA 1
ATOM 1408 C C . LEU A 1 179 ? -17.442 -8.753 16.674 1.00 98.19 179 LEU A C 1
ATOM 1410 O O . LEU A 1 179 ? -17.629 -9.673 17.483 1.00 98.19 179 LEU A O 1
ATOM 1414 N N . LYS A 1 180 ? -17.852 -7.497 16.893 1.00 98.19 180 LYS A N 1
ATOM 1415 C CA . LYS A 1 180 ? -18.539 -7.040 18.108 1.00 98.19 180 LYS A CA 1
ATOM 1416 C C . LYS A 1 180 ? -19.896 -7.716 18.295 1.00 98.19 180 LYS A C 1
ATOM 1418 O O . LYS A 1 180 ? -20.238 -8.019 19.435 1.00 98.19 180 LYS A O 1
ATOM 1423 N N . GLU A 1 181 ? -20.626 -8.030 17.223 1.00 96.56 181 GLU A N 1
ATOM 1424 C CA . GLU A 1 181 ? -21.912 -8.747 17.311 1.00 96.56 181 GLU A CA 1
ATOM 1425 C C . GLU A 1 181 ? -21.783 -10.074 18.076 1.00 96.56 181 GLU A C 1
ATOM 1427 O O . GLU A 1 181 ? -22.650 -10.428 18.873 1.00 96.56 181 GLU A O 1
ATOM 1432 N N . LYS A 1 182 ? -20.662 -10.784 17.888 1.00 96.69 182 LYS A N 1
ATOM 1433 C CA . LYS A 1 182 ? -20.352 -12.042 18.592 1.00 96.69 182 LYS A CA 1
ATOM 1434 C C . LYS A 1 182 ? -19.522 -11.842 19.863 1.00 96.69 182 LYS A C 1
ATOM 1436 O O . LYS A 1 182 ? -19.434 -12.750 20.685 1.00 96.69 182 LYS A O 1
ATOM 1441 N N . ASN A 1 183 ? -18.897 -10.676 20.025 1.00 98.00 183 ASN A N 1
ATOM 1442 C CA . ASN A 1 183 ? -17.988 -10.349 21.124 1.00 98.00 183 ASN A CA 1
ATOM 1443 C C . ASN A 1 183 ? -18.336 -8.962 21.698 1.00 98.00 183 ASN A C 1
ATOM 1445 O O . ASN A 1 183 ? -17.619 -7.991 21.426 1.00 98.00 183 ASN A O 1
ATOM 1449 N N . PRO A 1 184 ? -19.420 -8.840 22.491 1.00 97.19 184 PRO A N 1
ATOM 1450 C CA . PRO A 1 184 ? -20.011 -7.542 22.838 1.00 97.19 184 PRO A CA 1
ATOM 1451 C C . PRO A 1 184 ? -19.103 -6.592 23.628 1.00 97.19 184 PRO A C 1
ATOM 1453 O O . PRO A 1 184 ? -19.335 -5.385 23.618 1.00 97.19 184 PRO A O 1
ATOM 1456 N N . LYS A 1 185 ? -18.055 -7.111 24.288 1.00 98.00 185 LYS A N 1
ATOM 1457 C CA . LYS A 1 185 ? -17.069 -6.297 25.022 1.00 98.00 185 LYS A CA 1
ATOM 1458 C C . LYS A 1 185 ? -16.033 -5.632 24.108 1.00 98.00 185 LYS A C 1
ATOM 1460 O O . LYS A 1 185 ? -15.142 -4.959 24.603 1.00 98.00 185 LYS A O 1
ATOM 1465 N N . THR A 1 186 ? -16.100 -5.853 22.796 1.00 98.62 186 THR A N 1
ATOM 1466 C CA . THR A 1 186 ? -15.201 -5.200 21.837 1.00 98.62 186 THR A CA 1
ATOM 1467 C C . THR A 1 186 ? -15.575 -3.725 21.738 1.00 98.62 186 THR A C 1
ATOM 1469 O O . THR A 1 186 ? -16.709 -3.399 21.385 1.00 98.62 186 THR A O 1
ATOM 1472 N N . GLU A 1 187 ? -14.647 -2.831 22.051 1.00 98.62 187 GLU A N 1
ATOM 1473 C CA . GLU A 1 187 ? -14.812 -1.382 21.926 1.00 98.62 187 GLU A CA 1
ATOM 1474 C C . GLU A 1 187 ? -14.064 -0.901 20.685 1.00 98.62 187 GLU A C 1
ATOM 1476 O O . GLU A 1 187 ? -12.927 -1.303 20.451 1.00 98.62 187 GLU A O 1
ATOM 1481 N N . ILE A 1 188 ? -14.705 -0.058 19.876 1.00 98.75 188 ILE A N 1
ATOM 1482 C CA . ILE A 1 188 ? -14.168 0.373 18.585 1.00 98.75 188 ILE A CA 1
ATOM 1483 C C . ILE A 1 188 ? -14.057 1.889 18.601 1.00 98.75 188 ILE A C 1
ATOM 1485 O O . ILE A 1 188 ? -15.060 2.587 18.764 1.00 98.75 188 ILE A O 1
ATOM 1489 N N . ILE A 1 189 ? -12.838 2.381 18.420 1.00 98.62 189 ILE A N 1
ATOM 1490 C CA . ILE A 1 189 ? -12.521 3.803 18.359 1.00 98.62 189 ILE A CA 1
ATOM 1491 C C . ILE A 1 189 ? -12.001 4.125 16.966 1.00 98.62 189 ILE A C 1
ATOM 1493 O O . ILE A 1 189 ? -11.101 3.459 16.462 1.00 98.62 189 ILE A O 1
ATOM 1497 N N . TRP A 1 190 ? -12.534 5.174 16.355 1.00 98.69 190 TRP A N 1
ATOM 1498 C CA . TRP A 1 190 ? -12.093 5.675 15.065 1.00 98.69 190 TRP A CA 1
ATOM 1499 C C . TRP A 1 190 ? -11.502 7.072 15.212 1.00 98.69 190 TRP A C 1
ATOM 1501 O O . TRP A 1 190 ? -12.170 7.985 15.686 1.00 98.69 190 TRP A O 1
ATOM 1511 N N . ILE A 1 191 ? -10.245 7.244 14.813 1.00 98.56 191 ILE A N 1
ATOM 1512 C CA . ILE A 1 191 ? -9.502 8.498 14.959 1.00 98.56 191 ILE A CA 1
ATOM 1513 C C . ILE A 1 191 ? -9.219 9.068 13.573 1.00 98.56 191 ILE A C 1
ATOM 1515 O O . ILE A 1 191 ? -8.519 8.448 12.759 1.00 98.56 191 ILE A O 1
ATOM 1519 N N . ILE A 1 192 ? -9.741 10.267 13.308 1.00 97.50 192 ILE A N 1
ATOM 1520 C CA . ILE A 1 192 ? -9.607 10.942 12.016 1.00 97.50 192 ILE A CA 1
ATOM 1521 C C . ILE A 1 192 ? -9.218 12.411 12.168 1.00 97.50 192 ILE A C 1
ATOM 1523 O O . ILE A 1 192 ? -9.653 13.116 13.072 1.00 97.50 192 ILE A O 1
ATOM 1527 N N . ARG A 1 193 ? -8.425 12.891 11.201 1.00 95.75 193 ARG A N 1
ATOM 1528 C CA . ARG A 1 193 ? -8.037 14.308 11.092 1.00 95.75 193 ARG A CA 1
ATOM 1529 C C . ARG A 1 193 ? -9.129 15.190 10.484 1.00 95.75 193 ARG A C 1
ATOM 1531 O O . ARG A 1 193 ? -9.031 16.407 10.573 1.00 95.75 193 ARG A O 1
ATOM 1538 N N . LYS A 1 194 ? -10.108 14.584 9.807 1.00 94.00 194 LYS A N 1
ATOM 1539 C CA . LYS A 1 194 ? -11.245 15.297 9.215 1.00 94.00 194 LYS A CA 1
ATOM 1540 C C . LYS A 1 194 ? -12.090 15.892 10.337 1.00 94.00 194 LYS A C 1
ATOM 1542 O O . LYS A 1 194 ? -12.242 15.260 11.379 1.00 94.00 194 LYS A O 1
ATOM 1547 N N . GLU A 1 195 ? -12.606 17.092 10.111 1.00 93.69 195 GLU A N 1
ATOM 1548 C CA . GLU A 1 195 ? -13.445 17.792 11.086 1.00 93.69 195 GLU A CA 1
ATOM 1549 C C . GLU A 1 195 ? -14.795 17.103 11.258 1.00 93.69 195 GLU A C 1
ATOM 1551 O O . GLU A 1 195 ? -15.290 16.938 12.374 1.00 93.69 195 GLU A O 1
ATOM 1556 N N . ARG A 1 196 ? -15.342 16.630 10.140 1.00 91.56 196 ARG A N 1
ATOM 1557 C CA . ARG A 1 196 ? -16.609 15.924 10.071 1.00 91.56 196 ARG A CA 1
ATOM 1558 C C . ARG A 1 196 ? -16.389 14.469 9.696 1.00 91.56 196 ARG A C 1
ATOM 1560 O O . ARG A 1 196 ? -15.563 14.155 8.836 1.00 91.56 196 ARG A O 1
ATOM 1567 N N . VAL A 1 197 ? -17.140 13.577 10.336 1.00 91.31 197 VAL A N 1
ATOM 1568 C CA . VAL A 1 197 ? -17.074 12.143 10.031 1.00 91.31 197 VAL A CA 1
ATOM 1569 C C . VAL A 1 197 ? -17.679 11.838 8.661 1.00 91.31 197 VAL A C 1
ATOM 1571 O O . VAL A 1 197 ? -17.158 10.984 7.949 1.00 91.31 197 VAL A O 1
ATOM 1574 N N . GLU A 1 198 ? -18.682 12.609 8.232 1.00 87.94 198 GLU A N 1
ATOM 1575 C CA . GLU A 1 198 ? -19.329 12.430 6.925 1.00 87.94 198 GLU A CA 1
ATOM 1576 C C . GLU A 1 198 ? -18.350 12.582 5.753 1.00 87.94 198 GLU A C 1
ATOM 1578 O O . GLU A 1 198 ? -18.454 11.882 4.749 1.00 87.94 198 GLU A O 1
ATOM 1583 N N . ASP A 1 199 ? -17.317 13.415 5.910 1.00 85.38 199 ASP A N 1
ATOM 1584 C CA . ASP A 1 199 ? -16.272 13.597 4.899 1.00 85.38 199 ASP A CA 1
ATOM 1585 C C . ASP A 1 199 ? -15.418 12.333 4.689 1.00 85.38 199 ASP A C 1
ATOM 1587 O O . ASP A 1 199 ? -14.590 12.288 3.770 1.00 85.38 199 ASP A O 1
ATOM 1591 N N . ALA A 1 200 ? -15.520 11.344 5.580 1.00 85.12 200 ALA A N 1
ATOM 1592 C CA . ALA A 1 200 ? -14.807 10.076 5.502 1.00 85.12 200 ALA A CA 1
ATOM 1593 C C . ALA A 1 200 ? -15.632 8.956 4.851 1.00 85.12 200 ALA A C 1
ATOM 1595 O O . ALA A 1 200 ? -15.041 7.946 4.488 1.00 85.12 200 ALA A O 1
ATOM 1596 N N . TYR A 1 201 ? -16.946 9.112 4.659 1.00 81.81 201 TYR A N 1
ATOM 1597 C CA . TYR A 1 201 ? -17.792 8.042 4.111 1.00 81.81 201 TYR A CA 1
ATOM 1598 C C . TYR A 1 201 ? -17.532 7.756 2.621 1.00 81.81 201 TYR A C 1
ATOM 1600 O O . TYR A 1 201 ? -17.845 6.670 2.142 1.00 81.81 201 TYR A O 1
ATOM 1608 N N . GLY A 1 202 ? -16.870 8.665 1.896 1.00 68.44 202 GLY A N 1
ATOM 1609 C CA . GLY A 1 202 ? -16.674 8.525 0.447 1.00 68.44 202 GLY A CA 1
ATOM 1610 C C . GLY A 1 202 ? -17.971 8.814 -0.309 1.00 68.44 202 GLY A C 1
ATOM 1611 O O . GLY A 1 202 ? -18.984 9.085 0.313 1.00 68.44 202 GLY A O 1
ATOM 1612 N N . GLY A 1 203 ? -17.961 8.803 -1.644 1.00 60.91 203 GLY A N 1
ATOM 1613 C CA . GLY A 1 203 ? -19.070 9.317 -2.464 1.00 60.91 203 GLY A CA 1
ATOM 1614 C C . GLY A 1 203 ? -20.448 8.665 -2.261 1.00 60.91 203 GLY A C 1
ATOM 1615 O O . GLY A 1 203 ? -21.392 9.116 -2.900 1.00 60.91 203 GLY A O 1
ATOM 1616 N N . GLU A 1 204 ? -20.580 7.649 -1.399 1.00 70.69 204 GLU A N 1
ATOM 1617 C CA . GLU A 1 204 ? -21.800 6.868 -1.148 1.00 70.69 204 GLU A CA 1
ATOM 1618 C C . GLU A 1 204 ? -22.485 6.494 -2.474 1.00 70.69 204 GLU A C 1
ATOM 1620 O O . GLU A 1 204 ? -21.829 5.985 -3.382 1.00 70.69 204 GLU A O 1
ATOM 1625 N N . GLU A 1 205 ? -23.773 6.786 -2.641 1.00 55.72 205 GLU A N 1
ATOM 1626 C CA . GLU A 1 205 ? -24.524 6.522 -3.879 1.00 55.72 205 GLU A CA 1
ATOM 1627 C C . GLU A 1 205 ? -23.978 7.266 -5.117 1.00 55.72 205 GLU A C 1
ATOM 1629 O O . GLU A 1 205 ? -24.347 6.951 -6.245 1.00 55.72 205 GLU A O 1
ATOM 1634 N N . LYS A 1 206 ? -23.105 8.260 -4.925 1.00 53.75 206 LYS A N 1
ATOM 1635 C CA . LYS A 1 206 ? -22.470 9.062 -5.984 1.00 53.75 206 LYS A CA 1
ATOM 1636 C C . LYS A 1 206 ? -21.042 8.610 -6.299 1.00 53.75 206 LYS A C 1
ATOM 1638 O O . LYS A 1 206 ? -20.371 9.267 -7.098 1.00 53.75 206 LYS A O 1
ATOM 1643 N N . ASP A 1 207 ? -20.543 7.547 -5.665 1.00 69.94 207 ASP A N 1
ATOM 1644 C CA . ASP A 1 207 ? -19.223 7.009 -5.990 1.00 69.94 207 ASP A CA 1
ATOM 1645 C C . ASP A 1 207 ? -19.241 6.342 -7.374 1.00 69.94 207 ASP A C 1
ATOM 1647 O O . ASP A 1 207 ? -20.176 5.629 -7.734 1.00 69.94 207 ASP A O 1
ATOM 1651 N N . ALA A 1 208 ? -18.183 6.555 -8.158 1.00 64.19 208 ALA A N 1
ATOM 1652 C CA . ALA A 1 208 ? -18.046 5.951 -9.482 1.00 64.19 208 ALA A CA 1
ATOM 1653 C C . ALA A 1 208 ? -17.895 4.417 -9.424 1.00 64.19 208 ALA A C 1
ATOM 1655 O O . ALA A 1 208 ? -18.032 3.746 -10.448 1.00 64.19 208 ALA A O 1
ATOM 1656 N N . LEU A 1 209 ? -17.594 3.861 -8.245 1.00 66.75 209 LEU A N 1
ATOM 1657 C CA . LEU A 1 209 ? -17.544 2.429 -7.978 1.00 66.75 209 LEU A CA 1
ATOM 1658 C C . LEU A 1 209 ? -18.553 2.079 -6.878 1.00 66.75 209 LEU A C 1
ATOM 1660 O O . LEU A 1 209 ? -18.325 2.352 -5.701 1.00 66.75 209 LEU A O 1
ATOM 1664 N N . GLU A 1 210 ? -19.635 1.396 -7.251 1.00 74.00 210 GLU A N 1
ATOM 1665 C CA . GLU A 1 210 ? -20.743 1.021 -6.354 1.00 74.00 210 GLU A CA 1
ATOM 1666 C C . GLU A 1 210 ? -20.267 0.326 -5.064 1.00 74.00 210 GLU A C 1
ATOM 1668 O O . GLU A 1 210 ? -20.702 0.653 -3.959 1.00 74.00 210 GLU A O 1
ATOM 1673 N N . ALA A 1 211 ? -19.295 -0.585 -5.184 1.00 73.06 211 ALA A N 1
ATOM 1674 C CA . ALA A 1 211 ? -18.722 -1.291 -4.041 1.00 73.06 211 ALA A CA 1
ATOM 1675 C C . ALA A 1 211 ? -18.039 -0.354 -3.023 1.00 73.06 211 ALA A C 1
ATOM 1677 O O . ALA A 1 211 ? -18.017 -0.675 -1.835 1.00 73.06 211 ALA A O 1
ATOM 1678 N N . ARG A 1 212 ? -17.493 0.794 -3.456 1.00 74.81 212 ARG A N 1
ATOM 1679 C CA . ARG A 1 212 ? -16.935 1.821 -2.555 1.00 74.81 212 ARG A CA 1
ATOM 1680 C C . ARG A 1 212 ? -18.042 2.617 -1.879 1.00 74.81 212 ARG A C 1
ATOM 1682 O O . ARG A 1 212 ? -17.989 2.793 -0.665 1.00 74.81 212 ARG A O 1
ATOM 1689 N N . GLY A 1 213 ? -19.065 3.012 -2.635 1.00 74.81 213 GLY A N 1
ATOM 1690 C CA . GLY A 1 213 ? -20.237 3.709 -2.105 1.00 74.81 213 GLY A CA 1
ATOM 1691 C C . GLY A 1 213 ? -20.919 2.949 -0.967 1.00 74.81 213 GLY A C 1
ATOM 1692 O O . GLY A 1 213 ? -21.194 3.508 0.095 1.00 74.81 213 GLY A O 1
ATOM 1693 N N . LEU A 1 214 ? -21.083 1.634 -1.140 1.00 78.81 214 LEU A N 1
ATOM 1694 C CA . LEU A 1 214 ? -21.685 0.754 -0.138 1.00 78.81 214 LEU A CA 1
ATOM 1695 C C . LEU A 1 214 ? -20.891 0.691 1.180 1.00 78.81 214 LEU A C 1
ATOM 1697 O O . LEU A 1 214 ? -21.486 0.483 2.240 1.00 78.81 214 LEU A O 1
ATOM 1701 N N . LEU A 1 215 ? -19.563 0.863 1.145 1.00 81.56 215 LEU A N 1
ATOM 1702 C CA . LEU A 1 215 ? -18.758 0.928 2.370 1.00 81.56 215 LEU A CA 1
ATOM 1703 C C . LEU A 1 215 ? -19.128 2.157 3.205 1.00 81.56 215 LEU A C 1
ATOM 1705 O O . LEU A 1 215 ? -19.270 2.024 4.421 1.00 81.56 215 LEU A O 1
ATOM 1709 N N . GLY A 1 216 ? -19.326 3.307 2.553 1.00 81.88 216 GLY A N 1
ATOM 1710 C CA . GLY A 1 216 ? -19.710 4.572 3.182 1.00 81.88 216 GLY A CA 1
ATOM 1711 C C . GLY A 1 216 ? -21.007 4.466 3.972 1.00 81.88 216 GLY A C 1
ATOM 1712 O O . GLY A 1 216 ? -21.028 4.694 5.182 1.00 81.88 216 GLY A O 1
ATOM 1713 N N . SER A 1 217 ? -22.068 3.989 3.323 1.00 82.88 217 SER A N 1
ATOM 1714 C CA . SER A 1 217 ? -23.376 3.865 3.974 1.00 82.88 217 SER A CA 1
ATOM 1715 C C . SER A 1 217 ? -23.376 2.840 5.114 1.00 82.88 217 SER A C 1
ATOM 1717 O O . SER A 1 217 ? -24.073 3.006 6.116 1.00 82.88 217 SER A O 1
ATOM 1719 N N . ARG A 1 218 ? -22.563 1.778 5.016 1.00 88.31 218 ARG A N 1
ATOM 1720 C CA . ARG A 1 218 ? -22.431 0.792 6.100 1.00 88.31 218 ARG A CA 1
ATOM 1721 C C . ARG A 1 218 ? -21.713 1.362 7.320 1.00 88.31 218 ARG A C 1
ATOM 1723 O O . ARG A 1 218 ? -22.157 1.100 8.438 1.00 88.31 218 ARG A O 1
ATOM 1730 N N . ILE A 1 219 ? -20.623 2.115 7.133 1.00 92.12 219 ILE A N 1
ATOM 1731 C CA . ILE A 1 219 ? -19.893 2.693 8.271 1.00 92.12 219 ILE A CA 1
ATOM 1732 C C . ILE A 1 219 ? -20.707 3.794 8.945 1.00 92.12 219 ILE A C 1
ATOM 1734 O O . ILE A 1 219 ? -20.749 3.833 10.173 1.00 92.12 219 ILE A O 1
ATOM 1738 N N . HIS A 1 220 ? -21.436 4.594 8.165 1.00 90.50 220 HIS A N 1
ATOM 1739 C CA . HIS A 1 220 ? -22.401 5.567 8.672 1.00 90.50 220 HIS A CA 1
ATOM 1740 C C . HIS A 1 220 ? -23.391 4.901 9.639 1.00 90.50 220 HIS A C 1
ATOM 1742 O O . HIS A 1 220 ? -23.506 5.304 10.794 1.00 90.50 220 HIS A O 1
ATOM 1748 N N . GLY A 1 221 ? -23.989 3.774 9.236 1.00 90.94 221 GLY A N 1
ATOM 1749 C CA . GLY A 1 221 ? -24.898 3.020 10.100 1.00 90.94 221 GLY A CA 1
ATOM 1750 C C . GLY A 1 221 ? -24.266 2.467 11.389 1.00 90.94 221 GLY A C 1
ATOM 1751 O O . GLY A 1 221 ? -24.979 2.287 12.376 1.00 90.94 221 GLY A O 1
ATOM 1752 N N . LEU A 1 222 ? -22.956 2.182 11.422 1.00 93.69 222 LEU A N 1
ATOM 1753 C CA . LEU A 1 222 ? -22.265 1.780 12.660 1.00 93.69 222 LEU A CA 1
ATOM 1754 C C . LEU A 1 222 ? -22.012 2.969 13.594 1.00 93.69 222 LEU A C 1
ATOM 1756 O O . LEU A 1 222 ? -22.098 2.811 14.815 1.00 93.69 222 LEU A O 1
ATOM 1760 N N . VAL A 1 223 ? -21.708 4.139 13.031 1.00 94.88 223 VAL A N 1
ATOM 1761 C CA . VAL A 1 223 ? -21.511 5.381 13.789 1.00 94.88 223 VAL A CA 1
ATOM 1762 C C . VAL A 1 223 ? -22.830 5.827 14.423 1.00 94.88 223 VAL A C 1
ATOM 1764 O O . VAL A 1 223 ? -22.872 6.028 15.635 1.00 94.88 223 VAL A O 1
ATOM 1767 N N . ASP A 1 224 ? -23.926 5.857 13.661 1.00 93.62 224 ASP A N 1
ATOM 1768 C CA . ASP A 1 224 ? -25.252 6.270 14.154 1.00 93.62 224 ASP A CA 1
ATOM 1769 C C . ASP A 1 224 ? -25.768 5.390 15.296 1.00 93.62 224 ASP A C 1
ATOM 1771 O O . ASP A 1 224 ? -26.415 5.859 16.233 1.00 93.62 224 ASP A O 1
ATOM 1775 N N . LYS A 1 225 ? -25.453 4.092 15.247 1.00 94.50 225 LYS A N 1
ATOM 1776 C CA . LYS A 1 225 ? -25.805 3.126 16.299 1.00 94.50 225 LYS A CA 1
ATOM 1777 C C . LYS A 1 225 ? -24.887 3.203 17.525 1.00 94.50 225 LYS A C 1
ATOM 1779 O O . LYS A 1 225 ? -25.067 2.416 18.454 1.00 94.50 225 LYS A O 1
ATOM 1784 N N . GLY A 1 226 ? -23.879 4.078 17.527 1.00 94.69 226 GLY A N 1
ATOM 1785 C CA . GLY A 1 226 ? -22.889 4.193 18.602 1.00 94.69 226 GLY A CA 1
ATOM 1786 C C . GLY A 1 226 ? -21.976 2.970 18.742 1.00 94.69 226 GLY A C 1
ATOM 1787 O O . GLY A 1 226 ? -21.351 2.779 19.786 1.00 94.69 226 GLY A O 1
ATOM 1788 N N . ILE A 1 227 ? -21.900 2.117 17.713 1.00 96.56 227 ILE A N 1
ATOM 1789 C CA . ILE A 1 227 ? -21.031 0.929 17.708 1.00 96.56 227 ILE A CA 1
ATOM 1790 C C . ILE A 1 227 ? -19.561 1.350 17.605 1.00 96.56 227 ILE A C 1
ATOM 1792 O O . ILE A 1 227 ? -18.700 0.727 18.233 1.00 96.56 227 ILE A O 1
ATOM 1796 N N . VAL A 1 228 ? -19.300 2.412 16.839 1.00 97.75 228 VAL A N 1
ATOM 1797 C CA . VAL A 1 228 ? -17.984 3.027 16.647 1.00 97.75 228 VAL A CA 1
ATOM 1798 C C . VAL A 1 228 ? -17.977 4.407 17.299 1.00 97.75 228 VAL A C 1
ATOM 1800 O O . VAL A 1 228 ? -18.790 5.262 16.957 1.00 97.75 228 VAL A O 1
ATOM 1803 N N . GLN A 1 229 ? -17.038 4.638 18.214 1.00 97.62 229 GLN A N 1
ATOM 1804 C CA . GLN A 1 229 ? -16.804 5.950 18.816 1.00 97.62 229 GLN A CA 1
ATOM 1805 C C . GLN A 1 229 ? -15.812 6.734 17.961 1.00 97.62 229 GLN A C 1
ATOM 1807 O O . GLN A 1 229 ? -14.698 6.269 17.728 1.00 97.62 229 GLN A O 1
ATOM 1812 N N . VAL A 1 230 ? -16.197 7.917 17.488 1.00 97.81 230 VAL A N 1
ATOM 1813 C CA . VAL A 1 230 ? -15.386 8.692 16.539 1.00 97.81 230 VAL A CA 1
ATOM 1814 C C . VAL A 1 230 ? -14.751 9.899 17.223 1.00 97.81 230 VAL A C 1
ATOM 1816 O O . VAL A 1 230 ? -15.436 10.701 17.850 1.00 97.81 230 VAL A O 1
ATOM 1819 N N . HIS A 1 231 ? -13.440 10.052 17.052 1.00 97.69 231 HIS A N 1
ATOM 1820 C CA . HIS A 1 231 ? -12.678 11.244 17.409 1.00 97.69 231 HIS A CA 1
ATOM 1821 C C . HIS A 1 231 ? -12.288 11.983 16.128 1.00 97.69 231 HIS A C 1
ATOM 1823 O O . HIS A 1 231 ? -11.366 11.576 15.413 1.00 97.69 231 HIS A O 1
ATOM 1829 N N . THR A 1 232 ? -13.015 13.059 15.832 1.00 97.19 232 THR A N 1
ATOM 1830 C CA . THR A 1 232 ? -12.747 13.948 14.697 1.00 97.19 232 THR A CA 1
ATOM 1831 C C . THR A 1 232 ? -11.740 15.036 15.062 1.00 97.19 232 THR A C 1
ATOM 1833 O O . THR A 1 232 ? -11.431 15.246 16.238 1.00 97.19 232 THR A O 1
ATOM 1836 N N . SER A 1 233 ? -11.185 15.711 14.050 1.00 96.75 233 SER A N 1
ATOM 1837 C CA . SER A 1 233 ? -10.161 16.760 14.202 1.00 96.75 233 SER A CA 1
ATOM 1838 C C . SER A 1 233 ? -8.937 16.349 15.032 1.00 96.75 233 SER A C 1
ATOM 1840 O O . SER A 1 233 ? -8.168 17.209 15.464 1.00 96.75 233 SER A O 1
ATOM 1842 N N . PHE A 1 234 ? -8.733 15.048 15.251 1.00 98.12 234 PHE A N 1
ATOM 1843 C CA . PHE A 1 234 ? -7.717 14.539 16.159 1.00 98.12 234 PHE A CA 1
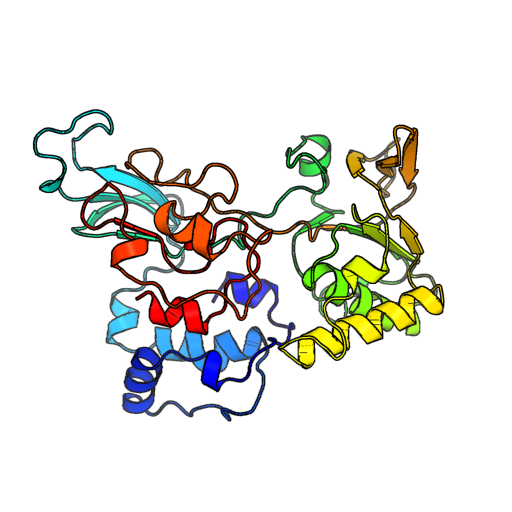ATOM 1844 C C . PHE A 1 234 ? -6.409 14.340 15.402 1.00 98.12 234 PHE A C 1
ATOM 1846 O O . PHE A 1 234 ? -6.295 13.491 14.509 1.00 98.12 234 PHE A O 1
ATOM 1853 N N . ARG A 1 235 ? -5.401 15.130 15.765 1.00 98.12 235 ARG A N 1
ATOM 1854 C CA . ARG A 1 235 ? -4.037 15.001 15.253 1.00 98.12 235 ARG A CA 1
ATOM 1855 C C . ARG A 1 235 ? -3.221 14.191 16.248 1.00 98.12 235 ARG A C 1
ATOM 1857 O O . ARG A 1 235 ? -2.860 14.688 17.303 1.00 98.12 235 ARG A O 1
ATOM 1864 N N . VAL A 1 236 ? -2.956 12.929 15.919 1.00 98.31 236 VAL A N 1
ATOM 1865 C CA . VAL A 1 236 ? -2.081 12.053 16.709 1.00 98.31 236 VAL A CA 1
ATOM 1866 C C . VAL A 1 236 ? -0.660 12.616 16.729 1.00 98.31 236 VAL A C 1
ATOM 1868 O O . VAL A 1 236 ? -0.060 12.794 15.664 1.00 98.31 236 VAL A O 1
ATOM 1871 N N . ASP A 1 237 ? -0.128 12.824 17.929 1.00 97.19 237 ASP A N 1
ATOM 1872 C CA . ASP A 1 237 ? 1.253 13.238 18.173 1.00 97.19 237 ASP A CA 1
ATOM 1873 C C . ASP A 1 237 ? 2.139 12.021 18.435 1.00 97.19 237 ASP A C 1
ATOM 1875 O O . ASP A 1 237 ? 3.188 11.866 17.810 1.00 97.19 237 ASP A O 1
ATOM 1879 N N . GLN A 1 238 ? 1.716 11.139 19.345 1.00 96.44 238 GLN A N 1
ATOM 1880 C CA . GLN A 1 238 ? 2.491 9.967 19.746 1.00 96.44 238 GLN A CA 1
ATOM 1881 C C . GLN A 1 238 ? 1.612 8.860 20.331 1.00 96.44 238 GLN A C 1
ATOM 1883 O O . GLN A 1 238 ? 0.567 9.116 20.929 1.00 96.44 238 GLN A O 1
ATOM 1888 N N . LEU A 1 239 ? 2.095 7.624 20.215 1.00 96.94 239 LEU A N 1
ATOM 1889 C CA . LEU A 1 239 ? 1.560 6.460 20.910 1.00 96.94 239 LEU A CA 1
ATOM 1890 C C . LEU A 1 239 ? 2.579 6.009 21.946 1.00 96.94 239 LEU A C 1
ATOM 1892 O O . LEU A 1 239 ? 3.770 5.929 21.644 1.00 96.94 239 LEU A O 1
ATOM 1896 N N . ILE A 1 240 ? 2.121 5.734 23.164 1.00 94.94 240 ILE A N 1
ATOM 1897 C CA . ILE A 1 240 ? 2.989 5.329 24.274 1.00 94.94 240 ILE A CA 1
ATOM 1898 C C . ILE A 1 240 ? 2.340 4.219 25.103 1.00 94.94 240 ILE A C 1
ATOM 1900 O O . ILE A 1 240 ? 1.118 4.110 25.158 1.00 94.94 240 ILE A O 1
ATOM 1904 N N . LYS A 1 241 ? 3.157 3.437 25.811 1.00 92.69 241 LYS A N 1
ATOM 1905 C CA . LYS A 1 241 ? 2.718 2.642 26.969 1.00 92.69 241 LYS A CA 1
ATOM 1906 C C . LYS A 1 241 ? 3.081 3.392 28.241 1.00 92.69 241 LYS A C 1
ATOM 1908 O O . LYS A 1 241 ? 4.226 3.822 28.383 1.00 92.69 241 LYS A O 1
ATOM 1913 N N . ARG A 1 242 ? 2.138 3.539 29.173 1.00 84.44 242 ARG A N 1
ATOM 1914 C CA . ARG A 1 242 ? 2.435 4.064 30.515 1.00 84.44 242 ARG A CA 1
ATOM 1915 C C . ARG A 1 242 ? 2.683 2.899 31.476 1.00 84.44 242 ARG A C 1
ATOM 1917 O O . ARG A 1 242 ? 2.048 1.866 31.365 1.00 84.44 242 ARG A O 1
ATOM 1924 N N . ASN A 1 243 ? 3.597 3.056 32.432 1.00 71.38 243 ASN A N 1
ATOM 1925 C CA . ASN A 1 243 ? 3.686 2.232 33.651 1.00 71.38 243 ASN A CA 1
ATOM 1926 C C . ASN A 1 243 ? 3.538 0.698 33.481 1.00 71.38 243 ASN A C 1
ATOM 1928 O O . ASN A 1 243 ? 2.719 0.089 34.164 1.00 71.38 243 ASN A O 1
ATOM 1932 N N . ASN A 1 244 ? 4.319 0.059 32.600 1.00 68.88 244 ASN A N 1
ATOM 1933 C CA . ASN A 1 244 ? 4.278 -1.398 32.359 1.00 68.88 244 ASN A CA 1
ATOM 1934 C C . ASN A 1 244 ? 2.871 -1.972 32.061 1.00 68.88 244 ASN A C 1
ATOM 1936 O O . ASN A 1 244 ? 2.634 -3.164 32.269 1.00 68.88 244 ASN A O 1
ATOM 1940 N N . THR A 1 245 ? 1.928 -1.161 31.572 1.00 78.62 245 THR A N 1
ATOM 1941 C CA . THR A 1 245 ? 0.609 -1.651 31.161 1.00 78.62 245 THR A CA 1
ATOM 1942 C C . THR A 1 245 ? 0.702 -2.427 29.849 1.00 78.62 245 THR A C 1
ATOM 1944 O O . THR A 1 245 ? 1.549 -2.161 28.992 1.00 78.62 245 THR A O 1
ATOM 1947 N N . SER A 1 246 ? -0.208 -3.386 29.656 1.00 86.31 246 SER A N 1
ATOM 1948 C CA . SER A 1 246 ? -0.377 -4.060 28.361 1.00 86.31 246 SER A CA 1
ATOM 1949 C C . SER A 1 246 ? -1.061 -3.171 27.316 1.00 86.31 246 SER A C 1
ATOM 1951 O O . SER A 1 246 ? -1.005 -3.487 26.131 1.00 86.31 246 SER A O 1
ATOM 1953 N N . THR A 1 247 ? -1.693 -2.078 27.752 1.00 93.50 247 THR A N 1
ATOM 1954 C CA . THR A 1 247 ? -2.455 -1.134 26.929 1.00 93.50 247 THR A CA 1
ATOM 1955 C C . THR A 1 247 ? -1.645 0.109 26.556 1.00 93.50 247 THR A C 1
ATOM 1957 O O . THR A 1 247 ? -0.698 0.495 27.246 1.00 93.50 247 THR A O 1
ATOM 1960 N N . LEU A 1 248 ? -2.039 0.726 25.445 1.00 96.06 248 LEU A N 1
ATOM 1961 C CA . LEU A 1 248 ? -1.496 1.937 24.850 1.00 96.06 248 LEU A CA 1
ATOM 1962 C C . LEU A 1 248 ? -2.345 3.160 25.206 1.00 96.06 248 LEU A C 1
ATOM 1964 O O . LEU A 1 248 ? -3.567 3.072 25.337 1.00 96.06 248 LEU A O 1
ATOM 1968 N N . ASN A 1 249 ? -1.695 4.318 25.225 1.00 96.94 249 ASN A N 1
ATOM 1969 C CA . ASN A 1 249 ? -2.349 5.615 25.189 1.00 96.94 249 ASN A CA 1
ATOM 1970 C C . ASN A 1 249 ? -1.999 6.327 23.879 1.00 96.94 249 ASN A C 1
ATOM 1972 O O . ASN A 1 249 ? -0.842 6.316 23.439 1.00 96.94 249 ASN A O 1
ATOM 1976 N N . ILE A 1 250 ? -3.000 6.958 23.269 1.00 98.06 250 ILE A N 1
ATOM 1977 C CA . ILE A 1 250 ? -2.849 7.772 22.060 1.00 98.06 250 ILE A CA 1
ATOM 1978 C C . ILE A 1 250 ? -2.935 9.232 22.481 1.00 98.06 250 ILE A C 1
ATOM 1980 O O . ILE A 1 250 ? -3.987 9.698 22.916 1.00 98.06 250 ILE A O 1
ATOM 1984 N N . ILE A 1 251 ? -1.822 9.945 22.354 1.00 97.81 251 ILE A N 1
ATOM 1985 C CA . ILE A 1 251 ? -1.728 11.368 22.668 1.00 97.81 251 ILE A CA 1
ATOM 1986 C C . ILE A 1 251 ? -1.832 12.142 21.364 1.00 97.81 251 ILE A C 1
ATOM 1988 O O . ILE A 1 251 ? -1.190 11.801 20.365 1.00 97.81 251 ILE A O 1
ATOM 1992 N N . GLY A 1 252 ? -2.622 13.203 21.384 1.00 97.50 252 GLY A N 1
ATOM 1993 C CA . GLY A 1 252 ? -2.746 14.097 20.252 1.00 97.50 252 GLY A CA 1
ATOM 1994 C C . GLY A 1 252 ? -3.358 15.428 20.632 1.00 97.50 252 GLY A C 1
ATOM 1995 O O . GLY A 1 252 ? -3.454 15.787 21.806 1.00 97.50 252 GLY A O 1
ATOM 1996 N N . GLU A 1 253 ? -3.791 16.144 19.609 1.00 97.06 253 GLU A N 1
ATOM 1997 C CA . GLU A 1 253 ? -4.350 17.479 19.725 1.00 97.06 253 GLU A CA 1
ATOM 1998 C C . GLU A 1 253 ? -5.664 17.590 18.947 1.00 97.06 253 GLU A C 1
ATOM 2000 O O . GLU A 1 253 ? -5.771 17.122 17.809 1.00 97.06 253 GLU A O 1
ATOM 2005 N N . VAL A 1 254 ? -6.648 18.258 19.548 1.00 96.69 254 VAL A N 1
ATOM 2006 C CA . VAL A 1 254 ? -7.867 18.730 18.882 1.00 96.69 254 VAL A CA 1
ATOM 2007 C C . VAL A 1 254 ? -7.966 20.232 19.117 1.00 96.69 254 VAL A C 1
ATOM 2009 O O . VAL A 1 254 ? -8.032 20.678 20.258 1.00 96.69 254 VAL A O 1
ATOM 2012 N N . ASN A 1 255 ? -7.978 21.023 18.042 1.00 91.44 255 ASN A N 1
ATOM 2013 C CA . ASN A 1 255 ? -8.121 22.485 18.097 1.00 91.44 255 ASN A CA 1
ATOM 2014 C C . ASN A 1 255 ? -7.146 23.181 19.077 1.00 91.44 255 ASN A C 1
ATOM 2016 O O . ASN A 1 255 ? -7.555 24.053 19.840 1.00 91.44 255 ASN A O 1
ATOM 2020 N N . GLY A 1 256 ? -5.865 22.787 19.091 1.00 91.50 256 GLY A N 1
ATOM 2021 C CA . GLY A 1 256 ? -4.859 23.350 20.004 1.00 91.50 256 GLY A CA 1
ATOM 2022 C C . GLY A 1 256 ? -4.875 22.771 21.423 1.00 91.50 256 GLY A C 1
ATOM 2023 O O . GLY A 1 256 ? -4.006 23.099 22.230 1.00 91.50 256 GLY A O 1
ATOM 2024 N N . VAL A 1 257 ? -5.843 21.912 21.754 1.00 96.38 257 VAL A N 1
ATOM 2025 C CA . VAL A 1 257 ? -5.972 21.296 23.078 1.00 96.38 257 VAL A CA 1
ATOM 2026 C C . VAL A 1 257 ? -5.408 19.884 23.041 1.00 96.38 257 VAL A C 1
ATOM 2028 O O . VAL A 1 257 ? -5.868 19.038 22.273 1.00 96.38 257 VAL A O 1
ATOM 2031 N N . LYS A 1 258 ? -4.428 19.618 23.909 1.00 96.94 258 LYS A N 1
ATOM 2032 C CA . LYS A 1 258 ? -3.891 18.270 24.096 1.00 96.94 258 LYS A CA 1
ATOM 2033 C C . LYS A 1 258 ? -4.940 17.356 24.711 1.00 96.94 258 LYS A C 1
ATOM 2035 O O . LYS A 1 258 ? -5.539 17.690 25.731 1.00 96.94 258 LYS A O 1
ATOM 2040 N N . LEU A 1 259 ? -5.099 16.188 24.108 1.00 96.94 259 LEU A N 1
ATOM 2041 C CA . LEU A 1 259 ? -6.000 15.135 24.547 1.00 96.94 259 LEU A CA 1
ATOM 2042 C C . LEU A 1 259 ? -5.271 13.796 24.558 1.00 96.94 259 LEU A C 1
ATOM 2044 O O . LEU A 1 259 ? -4.285 13.576 23.851 1.00 96.94 259 LEU A O 1
ATOM 2048 N N . GLU A 1 260 ? -5.795 12.886 25.364 1.00 96.75 260 GLU A N 1
ATOM 2049 C CA . GLU A 1 260 ? -5.278 11.536 25.497 1.00 96.75 260 GLU A CA 1
ATOM 2050 C C . GLU A 1 260 ? -6.435 10.543 25.468 1.00 96.75 260 GLU A C 1
ATOM 2052 O O . GLU A 1 260 ? -7.429 10.704 26.176 1.00 96.75 260 GLU A O 1
ATOM 2057 N N . ILE A 1 261 ? -6.305 9.525 24.620 1.00 97.31 261 ILE A N 1
ATOM 2058 C CA . ILE A 1 261 ? -7.219 8.388 24.570 1.00 97.31 261 ILE A CA 1
ATOM 2059 C C . ILE A 1 261 ? -6.507 7.223 25.246 1.00 97.31 261 ILE A C 1
ATOM 2061 O O . ILE A 1 261 ? -5.490 6.730 24.755 1.00 97.31 261 ILE A O 1
ATOM 2065 N N . GLU A 1 262 ? -7.034 6.805 26.390 1.00 96.06 262 GLU A N 1
ATOM 2066 C CA . GLU A 1 262 ? -6.374 5.846 27.271 1.00 96.06 262 GLU A CA 1
ATOM 2067 C C . GLU A 1 262 ? -6.847 4.403 27.067 1.00 96.06 262 GLU A C 1
ATOM 2069 O O . GLU A 1 262 ? -7.974 4.132 26.623 1.00 96.06 262 GLU A O 1
ATOM 2074 N N . SER A 1 263 ? -6.001 3.475 27.520 1.00 95.38 263 SER A N 1
ATOM 2075 C CA . SER A 1 263 ? -6.322 2.052 27.690 1.00 95.38 263 SER A CA 1
ATOM 2076 C C . SER A 1 263 ? -6.689 1.319 26.396 1.00 95.38 263 SER A C 1
ATOM 2078 O O . SER A 1 263 ? -7.563 0.459 26.398 1.00 95.38 263 SER A O 1
ATOM 2080 N N . ILE A 1 264 ? -6.023 1.642 25.289 1.00 97.94 264 ILE A N 1
ATOM 2081 C CA . ILE A 1 264 ? -6.197 0.963 24.000 1.00 97.94 264 ILE A CA 1
ATOM 2082 C C . ILE A 1 264 ? -5.423 -0.358 24.002 1.00 97.94 264 ILE A C 1
ATOM 2084 O O . ILE A 1 264 ? -4.221 -0.368 24.243 1.00 97.94 264 ILE A O 1
ATOM 2088 N N . ASP A 1 265 ? -6.072 -1.484 23.723 1.00 97.75 265 ASP A N 1
ATOM 2089 C CA . ASP A 1 265 ? -5.381 -2.774 23.612 1.00 97.75 265 ASP A CA 1
ATOM 2090 C C . ASP A 1 265 ? -4.591 -2.876 22.298 1.00 97.75 265 ASP A C 1
ATOM 2092 O O . ASP A 1 265 ? -3.427 -3.276 22.293 1.00 97.75 265 ASP A O 1
ATOM 2096 N N . GLU A 1 266 ? -5.233 -2.509 21.186 1.00 98.38 266 GLU A N 1
ATOM 2097 C CA . GLU A 1 266 ? -4.720 -2.708 19.829 1.00 98.38 266 GLU A CA 1
ATOM 2098 C C . GLU A 1 266 ? -4.984 -1.484 18.952 1.00 98.38 266 GLU A C 1
ATOM 2100 O O . GLU A 1 266 ? -6.029 -0.837 19.055 1.00 98.38 266 GLU A O 1
ATOM 2105 N N . VAL A 1 267 ? -4.055 -1.188 18.047 1.00 98.62 267 VAL A N 1
ATOM 2106 C CA . VAL A 1 267 ? -4.166 -0.078 17.097 1.00 98.62 267 VAL A CA 1
ATOM 2107 C C . VAL A 1 267 ? -3.987 -0.593 15.675 1.00 98.62 267 VAL A C 1
ATOM 2109 O O . VAL A 1 267 ? -3.007 -1.268 15.365 1.00 98.62 267 VAL A O 1
ATOM 2112 N N . ILE A 1 268 ? -4.909 -0.229 14.791 1.00 98.69 268 ILE A N 1
ATOM 2113 C CA . ILE A 1 268 ? -4.799 -0.437 13.348 1.00 98.69 268 ILE A CA 1
ATOM 2114 C C . ILE A 1 268 ? -4.515 0.920 12.703 1.00 98.69 268 ILE A C 1
ATOM 2116 O O . ILE A 1 268 ? -5.305 1.858 12.820 1.00 98.69 268 ILE A O 1
ATOM 2120 N N . VAL A 1 269 ? -3.378 1.040 12.022 1.00 98.44 269 VAL A N 1
ATOM 2121 C CA . VAL A 1 269 ? -2.943 2.276 11.365 1.00 98.44 269 VAL A CA 1
ATOM 2122 C C . VAL A 1 269 ? -3.154 2.157 9.860 1.00 98.44 269 VAL A C 1
ATOM 2124 O O . VAL A 1 269 ? -2.503 1.374 9.164 1.00 98.44 269 VAL A O 1
ATOM 2127 N N . ASN A 1 270 ? -4.064 2.979 9.346 1.00 97.50 270 ASN A N 1
ATOM 2128 C CA . ASN A 1 270 ? -4.430 3.081 7.938 1.00 97.50 270 ASN A CA 1
ATOM 2129 C C . ASN A 1 270 ? -4.278 4.524 7.435 1.00 97.50 270 ASN A C 1
ATOM 2131 O O . ASN A 1 270 ? -5.175 5.097 6.814 1.00 97.50 270 ASN A O 1
ATOM 2135 N N . THR A 1 271 ? -3.109 5.117 7.674 1.00 96.06 271 THR A N 1
ATOM 2136 C CA . THR A 1 271 ? -2.757 6.496 7.284 1.00 96.06 271 THR A CA 1
ATOM 2137 C C . THR A 1 271 ? -2.113 6.586 5.890 1.00 96.06 271 THR A C 1
ATOM 2139 O O . THR A 1 271 ? -1.464 7.576 5.539 1.00 96.06 271 THR A O 1
ATOM 2142 N N . GLY A 1 272 ? -2.320 5.563 5.057 1.00 94.12 272 GLY A N 1
ATOM 2143 C CA . GLY A 1 272 ? -1.774 5.454 3.704 1.00 94.12 272 GLY A CA 1
ATOM 2144 C C . GLY A 1 272 ? -0.337 4.930 3.666 1.00 94.12 272 GLY A C 1
ATOM 2145 O O . GLY A 1 272 ? 0.268 4.631 4.691 1.00 94.12 272 GLY A O 1
ATOM 2146 N N . ASN A 1 273 ? 0.206 4.834 2.455 1.00 95.00 273 ASN A N 1
ATOM 2147 C CA . ASN A 1 273 ? 1.562 4.359 2.183 1.00 95.00 273 ASN A CA 1
ATOM 2148 C C . ASN A 1 273 ? 2.331 5.399 1.361 1.00 95.00 273 ASN A C 1
ATOM 2150 O O . ASN A 1 273 ? 1.739 6.363 0.868 1.00 95.00 273 ASN A O 1
ATOM 2154 N N . ARG A 1 274 ? 3.639 5.198 1.188 1.00 94.88 274 ARG A N 1
ATOM 2155 C CA . ARG A 1 274 ? 4.487 6.078 0.372 1.00 94.88 274 ARG A CA 1
ATOM 2156 C C . ARG A 1 274 ? 5.531 5.293 -0.433 1.00 94.88 274 ARG A C 1
ATOM 2158 O O . ARG A 1 274 ? 5.817 4.143 -0.106 1.00 94.88 274 ARG A O 1
ATOM 2165 N N . PRO A 1 275 ? 6.087 5.848 -1.516 1.00 96.38 275 PRO A N 1
ATOM 2166 C CA . PRO A 1 275 ? 7.170 5.193 -2.244 1.00 96.38 275 PRO A CA 1
ATOM 2167 C C . PRO A 1 275 ? 8.471 5.199 -1.430 1.00 96.38 275 PRO A C 1
ATOM 2169 O O . PRO A 1 275 ? 8.692 6.056 -0.578 1.00 96.38 275 PRO A O 1
ATOM 2172 N N . SER A 1 276 ? 9.363 4.253 -1.729 1.00 95.38 276 SER A N 1
ATOM 2173 C CA . SER A 1 276 ? 10.745 4.276 -1.240 1.00 95.38 276 SER A CA 1
ATOM 2174 C C . SER A 1 276 ? 11.714 4.436 -2.405 1.00 95.38 276 SER A C 1
ATOM 2176 O O . SER A 1 276 ? 11.672 3.659 -3.359 1.00 95.38 276 SER A O 1
ATOM 2178 N N . TYR A 1 277 ? 12.597 5.429 -2.311 1.00 96.06 277 TYR A N 1
ATOM 2179 C CA . TYR A 1 277 ? 13.620 5.739 -3.315 1.00 96.06 277 TYR A CA 1
ATOM 2180 C C . TYR A 1 277 ? 15.037 5.386 -2.863 1.00 96.06 277 TYR A C 1
ATOM 2182 O O . TYR A 1 277 ? 15.984 5.623 -3.604 1.00 96.06 277 TYR A O 1
ATOM 2190 N N . SER A 1 278 ? 15.201 4.807 -1.670 1.00 96.38 278 SER A N 1
ATOM 2191 C CA . SER A 1 278 ? 16.520 4.610 -1.056 1.00 96.38 278 SER A CA 1
ATOM 2192 C C . SER A 1 278 ? 17.480 3.794 -1.926 1.00 96.38 278 SER A C 1
ATOM 2194 O O . SER A 1 278 ? 18.652 4.141 -2.040 1.00 96.38 278 SER A O 1
ATOM 2196 N N . PHE A 1 279 ? 16.982 2.758 -2.605 1.00 97.25 279 PHE A N 1
ATOM 2197 C CA . PHE A 1 279 ? 17.787 1.934 -3.513 1.00 97.25 279 PHE A CA 1
ATOM 2198 C C . PHE A 1 279 ? 18.116 2.625 -4.850 1.00 97.25 279 PHE A C 1
ATOM 2200 O O . PHE A 1 279 ? 18.892 2.094 -5.637 1.00 97.25 279 PHE A O 1
ATOM 2207 N N . LEU A 1 280 ? 17.548 3.805 -5.117 1.00 97.94 280 LEU A N 1
ATOM 2208 C CA . LEU A 1 280 ? 17.810 4.632 -6.299 1.00 97.94 280 LEU A CA 1
ATOM 2209 C C . LEU A 1 280 ? 18.651 5.876 -5.977 1.00 97.94 280 LEU A C 1
ATOM 2211 O O . LEU A 1 280 ? 18.806 6.742 -6.836 1.00 97.94 280 LEU A O 1
ATOM 2215 N N . ASN A 1 281 ? 19.199 5.992 -4.762 1.00 97.00 281 ASN A N 1
ATOM 2216 C CA . ASN A 1 281 ? 19.935 7.185 -4.328 1.00 97.00 281 ASN A CA 1
ATOM 2217 C C . ASN A 1 281 ? 21.110 7.556 -5.256 1.00 97.00 281 ASN A C 1
ATOM 2219 O O . ASN A 1 281 ? 21.380 8.746 -5.426 1.00 97.00 281 ASN A O 1
ATOM 2223 N N . GLU A 1 282 ? 21.729 6.572 -5.918 1.00 97.81 282 GLU A N 1
ATOM 2224 C CA . GLU A 1 282 ? 22.841 6.750 -6.871 1.00 97.81 282 GLU A CA 1
ATOM 2225 C C . GLU A 1 282 ? 22.402 7.028 -8.324 1.00 97.81 282 GLU A C 1
ATOM 2227 O O . GLU A 1 282 ? 23.226 7.221 -9.229 1.00 97.81 282 GLU A O 1
ATOM 2232 N N . LEU A 1 283 ? 21.092 7.108 -8.564 1.00 98.12 283 LEU A N 1
ATOM 2233 C CA . LEU A 1 283 ? 20.497 7.472 -9.847 1.00 98.12 283 LEU A CA 1
ATOM 2234 C C . LEU A 1 283 ? 19.869 8.868 -9.798 1.00 98.12 283 LEU A C 1
ATOM 2236 O O . LEU A 1 283 ? 19.485 9.382 -8.743 1.00 98.12 283 LEU A O 1
ATOM 2240 N N . ARG A 1 284 ? 19.770 9.512 -10.961 1.00 97.81 284 ARG A N 1
ATOM 2241 C CA . ARG A 1 284 ? 19.053 10.778 -11.144 1.00 97.81 284 ARG A CA 1
ATOM 2242 C C . ARG A 1 284 ? 17.577 10.488 -11.432 1.00 97.81 284 ARG A C 1
ATOM 2244 O O . ARG A 1 284 ? 17.235 9.975 -12.494 1.00 97.81 284 ARG A O 1
ATOM 2251 N N . THR A 1 285 ? 16.709 10.841 -10.492 1.00 97.44 285 THR A N 1
ATOM 2252 C CA . THR A 1 285 ? 15.249 10.700 -10.586 1.00 97.44 285 THR A CA 1
ATOM 2253 C C . THR A 1 285 ? 14.573 12.074 -10.588 1.00 97.44 285 THR A C 1
ATOM 2255 O O . THR A 1 285 ? 15.154 13.059 -10.129 1.00 97.44 285 THR A O 1
ATOM 2258 N N . LYS A 1 286 ? 13.355 12.148 -11.129 1.00 96.94 286 LYS A N 1
ATOM 2259 C CA . LYS A 1 286 ? 12.480 13.329 -11.097 1.00 96.94 286 LYS A CA 1
ATOM 2260 C C . LYS A 1 286 ? 11.229 12.987 -10.301 1.00 96.94 286 LYS A C 1
ATOM 2262 O O . LYS A 1 286 ? 10.302 12.364 -10.819 1.00 96.94 286 LYS A O 1
ATOM 2267 N N . VAL A 1 287 ? 11.249 13.369 -9.031 1.00 96.94 287 VAL A N 1
ATOM 2268 C CA . VAL A 1 287 ? 10.190 13.087 -8.062 1.00 96.94 287 VAL A CA 1
ATOM 2269 C C . VAL A 1 287 ? 9.581 14.409 -7.622 1.00 96.94 287 VAL A C 1
ATOM 2271 O O . VAL A 1 287 ? 10.308 15.331 -7.257 1.00 96.94 287 VAL A O 1
ATOM 2274 N N . ASP A 1 288 ? 8.258 14.495 -7.668 1.00 96.69 288 ASP A N 1
ATOM 2275 C CA . ASP A 1 288 ? 7.514 15.646 -7.175 1.00 96.69 288 ASP A CA 1
ATOM 2276 C C . ASP A 1 288 ? 7.656 15.781 -5.653 1.00 96.69 288 ASP A C 1
ATOM 2278 O O . ASP A 1 288 ? 7.552 14.804 -4.911 1.00 96.69 288 ASP A O 1
ATOM 2282 N N . PHE A 1 289 ? 7.880 17.001 -5.172 1.00 92.00 289 PHE A N 1
ATOM 2283 C CA . PHE A 1 289 ? 8.189 17.253 -3.764 1.00 92.00 289 PHE A CA 1
ATOM 2284 C C . PHE A 1 289 ? 6.993 17.057 -2.818 1.00 92.00 289 PHE A C 1
ATOM 2286 O O . PHE A 1 289 ? 7.203 16.825 -1.628 1.00 92.00 289 PHE A O 1
ATOM 2293 N N . ALA A 1 290 ? 5.755 17.176 -3.309 1.00 90.81 290 ALA A N 1
ATOM 2294 C CA . ALA A 1 290 ? 4.550 17.137 -2.479 1.00 90.81 290 ALA A CA 1
ATOM 2295 C C . ALA A 1 290 ? 3.885 15.758 -2.515 1.00 90.81 290 ALA A C 1
ATOM 2297 O O . ALA A 1 290 ? 3.614 15.142 -1.482 1.00 90.81 290 ALA A O 1
ATOM 2298 N N . THR A 1 291 ? 3.627 15.268 -3.721 1.00 92.62 291 THR A N 1
ATOM 2299 C CA . THR A 1 291 ? 2.975 13.982 -3.970 1.00 92.62 291 THR A CA 1
ATOM 2300 C C . THR A 1 291 ? 3.944 12.812 -3.869 1.00 92.62 291 THR A C 1
ATOM 2302 O O . THR A 1 291 ? 3.487 11.682 -3.727 1.00 92.62 291 THR A O 1
ATOM 2305 N N . GLU A 1 29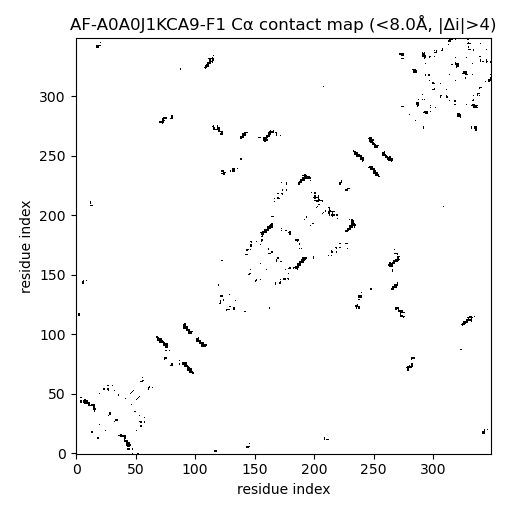2 ? 5.260 13.045 -3.931 1.00 95.88 292 GLU A N 1
ATOM 2306 C CA . GLU A 1 292 ? 6.289 11.999 -4.055 1.00 95.88 292 GLU A CA 1
ATOM 2307 C C . GLU A 1 292 ? 6.094 11.112 -5.299 1.00 95.88 292 GLU A C 1
ATOM 2309 O O . GLU A 1 292 ? 6.561 9.977 -5.336 1.00 95.88 292 GLU A O 1
ATOM 2314 N N . SER A 1 293 ? 5.359 11.599 -6.301 1.00 96.31 293 SER A N 1
ATOM 2315 C CA . SER A 1 293 ? 5.094 10.908 -7.564 1.00 96.31 293 SER A CA 1
ATOM 2316 C C . SER A 1 293 ? 6.194 11.187 -8.591 1.00 96.31 293 SER A C 1
ATOM 2318 O O . SER A 1 293 ? 7.104 11.983 -8.349 1.00 96.31 293 SER A O 1
ATOM 2320 N N . VAL A 1 294 ? 6.129 10.556 -9.763 1.00 96.88 294 VAL A N 1
ATOM 2321 C CA . VAL A 1 294 ? 6.927 11.000 -10.913 1.00 96.88 294 VAL A CA 1
ATOM 2322 C C . VAL A 1 294 ? 6.491 12.419 -11.293 1.00 96.88 294 VAL A C 1
ATOM 2324 O O . VAL A 1 294 ? 5.316 12.664 -11.555 1.00 96.88 294 VAL A O 1
ATOM 2327 N N . GLU A 1 295 ? 7.449 13.349 -11.356 1.00 96.25 295 GLU A N 1
ATOM 2328 C CA . GLU A 1 295 ? 7.195 14.794 -11.523 1.00 96.25 295 GLU A CA 1
ATOM 2329 C C . GLU A 1 295 ? 6.231 15.111 -12.676 1.00 96.25 295 GLU A C 1
ATOM 2331 O O . GLU A 1 295 ? 5.322 15.922 -12.527 1.00 96.25 295 GLU A O 1
ATOM 2336 N N . ALA A 1 296 ? 6.390 14.435 -13.818 1.00 94.94 296 ALA A N 1
ATOM 2337 C CA . ALA A 1 296 ? 5.595 14.702 -15.013 1.00 94.94 296 ALA A CA 1
ATOM 2338 C C . ALA A 1 296 ? 4.110 14.325 -14.875 1.00 94.94 296 ALA A C 1
ATOM 2340 O O . ALA A 1 296 ? 3.286 14.904 -15.584 1.00 94.94 296 ALA A O 1
ATOM 2341 N N . ILE A 1 297 ? 3.761 13.386 -13.987 1.00 93.31 297 ILE A N 1
ATOM 2342 C CA . ILE A 1 297 ? 2.363 12.991 -13.765 1.00 93.31 297 ILE A CA 1
ATOM 2343 C C . ILE A 1 297 ? 1.734 13.681 -12.557 1.00 93.31 297 ILE A C 1
ATOM 2345 O O . ILE A 1 297 ? 0.512 13.667 -12.458 1.00 93.31 297 ILE A O 1
ATOM 2349 N N . SER A 1 298 ? 2.519 14.316 -11.678 1.00 92.38 298 SER A N 1
ATOM 2350 C CA . SER A 1 298 ? 2.022 15.006 -10.474 1.00 92.38 298 SER A CA 1
ATOM 2351 C C . SER A 1 298 ? 0.822 15.930 -10.757 1.00 92.38 298 SER A C 1
ATOM 2353 O O . SER A 1 298 ? -0.227 15.735 -10.133 1.00 92.38 298 SER A O 1
ATOM 2355 N N . PRO A 1 299 ? 0.859 16.828 -11.771 1.00 89.12 299 PRO A N 1
ATOM 2356 C CA . PRO A 1 299 ? -0.285 17.688 -12.085 1.00 89.12 299 PRO A CA 1
ATOM 2357 C C . PRO A 1 299 ? -1.529 16.941 -12.582 1.00 89.12 299 PRO A C 1
ATOM 2359 O O . PRO A 1 299 ? -2.602 17.525 -12.599 1.00 89.12 299 PRO A O 1
ATOM 2362 N N . LEU A 1 300 ? -1.394 15.688 -13.027 1.00 86.25 300 LEU A N 1
ATOM 2363 C CA . LEU A 1 300 ? -2.491 14.868 -13.558 1.00 86.25 300 LEU A CA 1
ATOM 2364 C C . LEU A 1 300 ? -3.206 14.063 -12.469 1.00 86.25 300 LEU A C 1
ATOM 2366 O O . LEU A 1 300 ? -4.299 13.550 -12.710 1.00 86.25 300 LEU A O 1
ATOM 2370 N N . ILE A 1 301 ? -2.567 13.897 -11.307 1.00 85.88 301 ILE A N 1
ATOM 2371 C CA . ILE A 1 301 ? -3.009 12.981 -10.248 1.00 85.88 301 ILE A CA 1
ATOM 2372 C C . ILE A 1 301 ? -3.156 13.655 -8.884 1.00 85.88 301 ILE A C 1
ATOM 2374 O O . ILE A 1 301 ? -3.500 12.965 -7.922 1.00 85.88 301 ILE A O 1
ATOM 2378 N N . ASP A 1 302 ? -2.878 14.960 -8.785 1.00 83.31 302 ASP A N 1
ATOM 2379 C CA . ASP A 1 302 ? -2.979 15.706 -7.532 1.00 83.31 302 ASP A CA 1
ATOM 2380 C C . ASP A 1 302 ? -4.379 15.506 -6.921 1.00 83.31 302 ASP A C 1
ATOM 2382 O O . ASP A 1 302 ? -5.377 15.900 -7.535 1.00 83.31 302 ASP A O 1
ATOM 2386 N N . PRO A 1 303 ? -4.484 14.907 -5.720 1.00 77.31 303 PRO A N 1
ATOM 2387 C CA . PRO A 1 303 ? -5.772 14.626 -5.093 1.00 77.31 303 PRO A CA 1
ATOM 2388 C C . PRO A 1 303 ? -6.564 15.888 -4.720 1.00 77.31 303 PRO A C 1
ATOM 2390 O O . PRO A 1 303 ? -7.751 15.780 -4.420 1.00 77.31 303 PRO A O 1
ATOM 2393 N N . ASN A 1 304 ? -5.942 17.071 -4.726 1.00 77.12 304 ASN A N 1
ATOM 2394 C CA . ASN A 1 304 ? -6.639 18.343 -4.527 1.00 77.12 304 ASN A CA 1
ATOM 2395 C C . ASN A 1 304 ? -7.381 18.814 -5.789 1.00 77.12 304 ASN A C 1
ATOM 2397 O O . ASN A 1 304 ? -8.263 19.665 -5.694 1.00 77.12 304 ASN A O 1
ATOM 2401 N N . LEU A 1 305 ? -7.020 18.285 -6.963 1.00 69.31 305 LEU A N 1
ATOM 2402 C CA . LEU A 1 305 ? -7.546 18.701 -8.268 1.00 69.31 305 LEU A CA 1
ATOM 2403 C C . LEU A 1 305 ? -8.297 17.574 -8.989 1.00 69.31 305 LEU A C 1
ATOM 2405 O O . LEU A 1 305 ? -9.225 17.833 -9.758 1.00 69.31 305 LEU A O 1
ATOM 2409 N N . HIS A 1 306 ? -7.904 16.322 -8.750 1.00 71.25 306 HIS A N 1
ATOM 2410 C CA . HIS A 1 306 ? -8.351 15.158 -9.505 1.00 71.25 306 HIS A CA 1
ATOM 2411 C C . HIS A 1 306 ? -8.976 14.081 -8.614 1.00 71.25 306 HIS A C 1
ATOM 2413 O O . HIS A 1 306 ? -8.638 13.912 -7.444 1.00 71.25 306 HIS A O 1
ATOM 2419 N N . SER A 1 307 ? -9.877 13.300 -9.210 1.00 63.81 307 SER A N 1
ATOM 2420 C CA . SER A 1 307 ? -10.438 12.079 -8.628 1.00 63.81 307 SER A CA 1
ATOM 2421 C C . SER A 1 307 ? -10.083 10.881 -9.515 1.00 63.81 307 SER A C 1
ATOM 2423 O O . SER A 1 307 ? -9.582 11.056 -10.625 1.00 63.81 307 SER A O 1
ATOM 2425 N N . CYS A 1 308 ? -10.339 9.651 -9.051 1.00 58.50 308 CYS A N 1
ATOM 2426 C CA . CYS A 1 308 ? -9.954 8.428 -9.775 1.00 58.50 308 CYS A CA 1
ATOM 2427 C C . CYS A 1 308 ? -10.442 8.398 -11.240 1.00 58.50 308 CYS A C 1
ATOM 2429 O O . CYS A 1 308 ? -9.775 7.811 -12.081 1.00 58.50 308 CYS A O 1
ATOM 2431 N N . GLY A 1 309 ? -11.581 9.029 -11.553 1.00 61.12 309 GLY A N 1
ATOM 2432 C CA . GLY A 1 309 ? -12.166 9.036 -12.899 1.00 61.12 309 GLY A CA 1
ATOM 2433 C C . GLY A 1 309 ? -11.685 10.158 -13.827 1.00 61.12 309 GLY A C 1
ATOM 2434 O O . GLY A 1 309 ? -12.096 10.187 -14.983 1.00 61.12 309 GLY A O 1
ATOM 2435 N N . THR A 1 310 ? -10.858 11.099 -13.353 1.00 62.75 310 THR A N 1
ATOM 2436 C CA . THR A 1 310 ? -10.435 12.272 -14.149 1.00 62.75 310 THR A CA 1
ATOM 2437 C C . THR A 1 310 ? -8.976 12.226 -14.598 1.00 62.75 310 THR A C 1
ATOM 2439 O O . THR A 1 310 ? -8.529 13.118 -15.322 1.00 62.75 310 THR A O 1
ATOM 2442 N N . VAL A 1 311 ? -8.239 11.185 -14.203 1.00 73.38 311 VAL A N 1
ATOM 2443 C CA . VAL A 1 311 ? -6.839 10.985 -14.586 1.00 73.38 311 VAL A CA 1
ATOM 2444 C C . VAL A 1 311 ? -6.775 10.439 -16.012 1.00 73.38 311 VAL A C 1
ATOM 2446 O O . VAL A 1 311 ? -7.370 9.409 -16.321 1.00 73.38 311 VAL A O 1
ATOM 2449 N N . ARG A 1 312 ? -6.046 11.128 -16.896 1.00 75.00 312 ARG A N 1
ATOM 2450 C CA . ARG A 1 312 ? -5.826 10.659 -18.272 1.00 75.00 312 ARG A CA 1
ATOM 2451 C C . ARG A 1 312 ? -4.802 9.517 -18.306 1.00 75.00 312 ARG A C 1
ATOM 2453 O O . ARG A 1 312 ? -3.863 9.548 -17.503 1.00 75.00 312 ARG A O 1
ATOM 2460 N N . PRO A 1 313 ? -4.920 8.581 -19.266 1.00 77.88 313 PRO A N 1
ATOM 2461 C CA . PRO A 1 313 ? -3.867 7.612 -19.542 1.00 77.88 313 PRO A CA 1
ATOM 2462 C C . PRO A 1 313 ? -2.522 8.307 -19.777 1.00 77.88 313 PRO A C 1
ATOM 2464 O O . PRO A 1 313 ? -2.459 9.364 -20.411 1.00 77.88 313 PRO A O 1
ATOM 2467 N N . HIS A 1 314 ? -1.458 7.716 -19.253 1.00 85.31 314 HIS A N 1
ATOM 2468 C CA . HIS A 1 314 ? -0.079 8.185 -19.377 1.00 85.31 314 HIS A CA 1
ATOM 2469 C C . HIS A 1 314 ? 0.849 6.972 -19.368 1.00 85.31 314 HIS A C 1
ATOM 2471 O O . HIS A 1 314 ? 0.533 5.957 -18.749 1.00 85.31 314 HIS A O 1
ATOM 2477 N N . GLY A 1 315 ? 1.984 7.072 -20.058 1.00 90.00 315 GLY A N 1
ATOM 2478 C CA . GLY A 1 315 ? 2.845 5.918 -20.315 1.00 90.00 315 GLY A CA 1
ATOM 2479 C C . GLY A 1 315 ? 4.321 6.281 -20.319 1.00 90.00 315 GLY A C 1
ATOM 2480 O O . GLY A 1 315 ? 4.751 7.198 -19.620 1.00 90.00 315 GLY A O 1
ATOM 2481 N N . GLU A 1 316 ? 5.108 5.563 -21.121 1.00 93.94 316 GLU A N 1
ATOM 2482 C CA . GLU A 1 316 ? 6.576 5.679 -21.206 1.00 93.94 316 GLU A CA 1
ATOM 2483 C C . GLU A 1 316 ? 7.089 7.128 -21.135 1.00 93.94 316 GLU A C 1
ATOM 2485 O O . GLU A 1 316 ? 7.988 7.439 -20.347 1.00 93.94 316 GLU A O 1
ATOM 2490 N N . LYS A 1 317 ? 6.470 8.027 -21.909 1.00 93.81 317 LYS A N 1
ATOM 2491 C CA . LYS A 1 317 ? 6.906 9.416 -22.065 1.00 93.81 317 LYS A CA 1
ATOM 2492 C C . LYS A 1 317 ? 6.856 10.199 -20.755 1.00 93.81 317 LYS A C 1
ATOM 2494 O O . LYS A 1 317 ? 7.744 11.023 -20.512 1.00 93.81 317 LYS A O 1
ATOM 2499 N N . GLU A 1 318 ? 5.818 9.993 -19.955 1.00 95.31 318 GLU A N 1
ATOM 2500 C CA . GLU A 1 318 ? 5.631 10.659 -18.667 1.00 95.31 318 GLU A CA 1
ATOM 2501 C C . GLU A 1 318 ? 6.394 9.943 -17.541 1.00 95.31 318 GLU A C 1
ATOM 2503 O O . GLU A 1 318 ? 6.798 10.581 -16.573 1.00 95.31 318 GLU A O 1
ATOM 2508 N N . LEU A 1 319 ? 6.628 8.633 -17.668 1.00 96.75 319 LEU A N 1
ATOM 2509 C CA . LEU A 1 319 ? 7.198 7.793 -16.604 1.00 96.75 319 LEU A CA 1
ATOM 2510 C C . LEU A 1 319 ? 8.731 7.693 -16.631 1.00 96.75 319 LEU A C 1
ATOM 2512 O O . LEU A 1 319 ? 9.356 7.306 -15.631 1.00 96.75 319 LEU A O 1
ATOM 2516 N N . ARG A 1 320 ? 9.353 8.050 -17.760 1.00 96.56 320 ARG A N 1
ATOM 2517 C CA . ARG A 1 320 ? 10.814 8.087 -17.915 1.00 96.56 320 ARG A CA 1
ATOM 2518 C C . ARG A 1 320 ? 11.483 9.038 -16.926 1.00 96.56 320 ARG A C 1
ATOM 2520 O O . ARG A 1 320 ? 11.004 10.136 -16.643 1.00 96.56 320 ARG A O 1
ATOM 2527 N N . GLN A 1 321 ? 12.640 8.622 -16.436 1.00 98.00 321 GLN A N 1
ATOM 2528 C CA . GLN A 1 321 ? 13.461 9.381 -15.498 1.00 98.00 321 GLN A CA 1
ATOM 2529 C C . GLN A 1 321 ? 14.623 10.096 -16.212 1.00 98.00 321 GLN A C 1
ATOM 2531 O O . GLN A 1 321 ? 14.906 9.810 -17.376 1.00 98.00 321 GLN A O 1
ATOM 2536 N N . PRO A 1 322 ? 15.328 11.028 -15.538 1.00 96.94 322 PRO A N 1
ATOM 2537 C CA . PRO A 1 322 ? 16.545 11.635 -16.079 1.00 96.94 322 PRO A CA 1
ATOM 2538 C C . PRO A 1 322 ? 17.637 10.632 -16.471 1.00 96.94 322 PRO A C 1
ATOM 2540 O O . PRO A 1 322 ? 18.409 10.905 -17.389 1.00 96.94 322 PRO A O 1
ATOM 2543 N N . GLU A 1 323 ? 17.737 9.487 -15.785 1.00 96.75 323 GLU A N 1
ATOM 2544 C CA . GLU A 1 323 ? 18.564 8.383 -16.275 1.00 96.75 323 GLU A CA 1
ATOM 2545 C C . GLU A 1 323 ? 17.932 7.747 -17.514 1.00 96.75 323 GLU A C 1
ATOM 2547 O O . GLU A 1 323 ? 16.815 7.233 -17.470 1.00 96.75 323 GLU A O 1
ATOM 2552 N N . LYS A 1 324 ? 18.691 7.700 -18.612 1.00 96.88 324 LYS A N 1
ATOM 2553 C CA . LYS A 1 324 ? 18.289 6.976 -19.820 1.00 96.88 324 LYS A CA 1
ATOM 2554 C C . LYS A 1 324 ? 17.966 5.516 -19.488 1.00 96.88 324 LYS A C 1
ATOM 2556 O O . LYS A 1 324 ? 18.771 4.839 -18.848 1.00 96.88 324 LYS A O 1
ATOM 2561 N N . ASN A 1 325 ? 16.818 5.044 -19.974 1.00 97.56 325 ASN A N 1
ATOM 2562 C CA . ASN A 1 325 ? 16.270 3.702 -19.753 1.00 97.56 325 ASN A CA 1
ATOM 2563 C C . ASN A 1 325 ? 15.907 3.373 -18.289 1.00 97.56 325 ASN A C 1
ATOM 2565 O O . ASN A 1 325 ? 15.848 2.194 -17.931 1.00 97.56 325 ASN A O 1
ATOM 2569 N N . LEU A 1 326 ? 15.687 4.380 -17.441 1.00 98.44 326 LEU A N 1
ATOM 2570 C CA . LEU A 1 326 ? 15.077 4.208 -16.124 1.00 98.44 326 LEU A CA 1
ATOM 2571 C C . LEU A 1 326 ? 13.624 4.686 -16.163 1.00 98.44 326 LEU A C 1
ATOM 2573 O O . LEU A 1 326 ? 13.344 5.820 -16.557 1.00 98.44 326 LEU A O 1
ATOM 2577 N N . TYR A 1 327 ? 12.723 3.841 -15.680 1.00 98.31 327 TYR A N 1
ATOM 2578 C CA . TYR A 1 327 ? 11.289 4.103 -15.612 1.00 98.31 327 TYR A CA 1
ATOM 2579 C C . TYR A 1 327 ? 10.778 3.797 -14.212 1.00 98.31 327 TYR A C 1
ATOM 2581 O O . TYR A 1 327 ? 11.222 2.831 -13.592 1.00 98.31 327 TYR A O 1
ATOM 2589 N N . ILE A 1 328 ? 9.835 4.596 -13.719 1.00 98.19 328 ILE A N 1
ATOM 2590 C CA . ILE A 1 328 ? 9.097 4.300 -12.488 1.00 98.19 328 ILE A CA 1
ATOM 2591 C C . ILE A 1 328 ? 7.637 4.134 -12.870 1.00 98.19 328 ILE A C 1
ATOM 2593 O O . ILE A 1 328 ? 7.045 5.057 -13.419 1.00 98.19 328 ILE A O 1
ATOM 2597 N N . VAL A 1 329 ? 7.068 2.970 -12.570 1.00 97.56 329 VAL A N 1
ATOM 2598 C CA . VAL A 1 329 ? 5.730 2.565 -13.016 1.00 97.56 329 VAL A CA 1
ATOM 2599 C C . VAL A 1 329 ? 4.899 2.032 -11.846 1.00 97.56 329 VAL A C 1
ATOM 2601 O O . VAL A 1 329 ? 5.336 1.982 -10.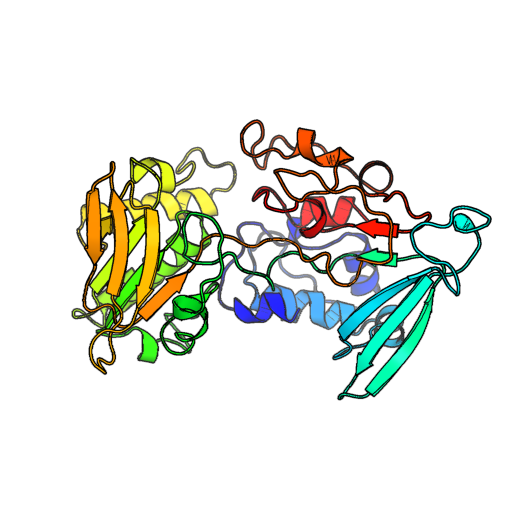689 1.00 97.56 329 VAL A O 1
ATOM 2604 N N . GLY A 1 330 ? 3.665 1.642 -12.137 1.00 95.44 330 GLY A N 1
ATOM 2605 C CA . GLY A 1 330 ? 2.698 1.147 -11.175 1.00 95.44 330 GLY A CA 1
ATOM 2606 C C . GLY A 1 330 ? 2.351 2.187 -10.113 1.00 95.44 330 GLY A C 1
ATOM 2607 O O . GLY A 1 330 ? 2.562 3.391 -10.281 1.00 95.44 330 GLY A O 1
ATOM 2608 N N . SER A 1 331 ? 1.881 1.718 -8.957 1.00 95.06 331 SER A N 1
ATOM 2609 C CA . SER A 1 331 ? 1.457 2.608 -7.871 1.00 95.06 331 SER A CA 1
ATOM 2610 C C . SER A 1 331 ? 2.591 3.476 -7.311 1.00 95.06 331 SER A C 1
ATOM 2612 O O . SER A 1 331 ? 2.319 4.468 -6.645 1.00 95.06 331 SER A O 1
ATOM 2614 N N . LYS A 1 332 ? 3.862 3.123 -7.564 1.00 96.69 332 LYS A N 1
ATOM 2615 C CA . LYS A 1 332 ? 5.012 3.943 -7.166 1.00 96.69 332 LYS A CA 1
ATOM 2616 C C . LYS A 1 332 ? 5.058 5.247 -7.947 1.00 96.69 332 LYS A C 1
ATOM 2618 O O . LYS A 1 332 ? 5.363 6.282 -7.365 1.00 96.69 332 LYS A O 1
ATOM 2623 N N . SER A 1 333 ? 4.721 5.197 -9.237 1.00 96.56 333 SER A N 1
ATOM 2624 C CA . SER A 1 333 ? 4.705 6.388 -10.085 1.00 96.56 333 SER A CA 1
ATOM 2625 C C . SER A 1 333 ? 3.746 7.454 -9.560 1.00 96.56 333 SER A C 1
ATOM 2627 O O . SER A 1 333 ? 4.054 8.629 -9.683 1.00 96.56 333 SER A O 1
ATOM 2629 N N . TYR A 1 334 ? 2.663 7.054 -8.884 1.00 95.19 334 TYR A N 1
ATOM 2630 C CA . TYR A 1 334 ? 1.661 7.942 -8.287 1.00 9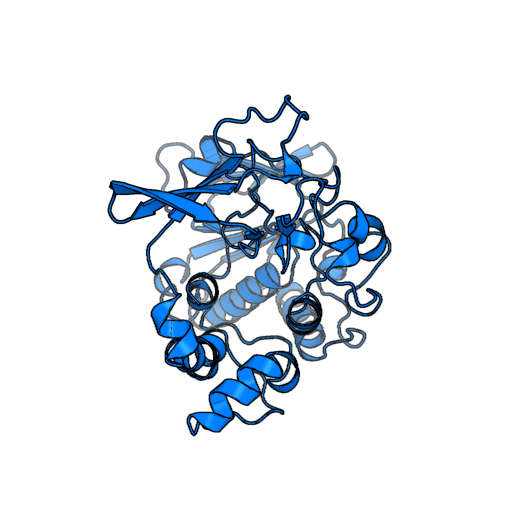5.19 334 TYR A CA 1
ATOM 2631 C C . TYR A 1 334 ? 2.052 8.513 -6.916 1.00 95.19 334 TYR A C 1
ATOM 2633 O O . TYR A 1 334 ? 1.331 9.343 -6.358 1.00 95.19 334 TYR A O 1
ATOM 2641 N N . GLY A 1 335 ? 3.175 8.075 -6.345 1.00 95.19 335 GLY A N 1
ATOM 2642 C CA . GLY A 1 335 ? 3.616 8.520 -5.030 1.00 95.19 335 GLY A CA 1
ATOM 2643 C C . GLY A 1 335 ? 2.571 8.254 -3.945 1.00 95.19 335 GLY A C 1
ATOM 2644 O O . GLY A 1 335 ? 2.212 7.111 -3.667 1.00 95.19 335 GLY A O 1
ATOM 2645 N N . ARG A 1 336 ? 2.091 9.321 -3.307 1.00 92.81 336 ARG A N 1
ATOM 2646 C CA . ARG A 1 336 ? 1.080 9.298 -2.237 1.00 92.81 336 ARG A CA 1
ATOM 2647 C C . ARG A 1 336 ? -0.355 9.436 -2.755 1.00 92.81 336 ARG A C 1
ATOM 2649 O O . ARG A 1 336 ? -1.285 9.381 -1.947 1.00 92.81 336 ARG A O 1
ATOM 2656 N N . ALA A 1 337 ? -0.555 9.665 -4.053 1.00 89.75 337 ALA A N 1
ATOM 2657 C CA . ALA A 1 337 ? -1.885 9.871 -4.609 1.00 89.75 337 ALA A CA 1
ATOM 2658 C C . ALA A 1 337 ? -2.718 8.571 -4.518 1.00 89.75 337 ALA A C 1
ATOM 2660 O O . ALA A 1 337 ? -2.266 7.513 -4.961 1.00 89.75 337 ALA A O 1
ATOM 2661 N N . PRO A 1 338 ? -3.947 8.614 -3.970 1.00 83.00 338 PRO A N 1
ATOM 2662 C CA . PRO A 1 338 ? -4.765 7.421 -3.731 1.00 83.00 338 PRO A CA 1
ATOM 2663 C C . PRO A 1 338 ? -5.558 6.960 -4.968 1.00 83.00 338 PRO A C 1
ATOM 2665 O O . PRO A 1 338 ? -6.441 6.113 -4.853 1.00 83.00 338 PRO A O 1
ATOM 2668 N N . THR A 1 339 ? -5.294 7.539 -6.139 1.00 81.19 339 THR A N 1
ATOM 2669 C CA . THR A 1 339 ? -6.117 7.417 -7.353 1.00 81.19 339 THR A CA 1
ATOM 2670 C C . THR A 1 339 ? -5.640 6.340 -8.329 1.00 81.19 339 THR A C 1
ATOM 2672 O O . THR A 1 339 ? -6.180 6.226 -9.426 1.00 81.19 339 THR A O 1
ATOM 2675 N N . PHE A 1 340 ? -4.644 5.536 -7.949 1.00 88.19 340 PHE A N 1
ATOM 2676 C CA . PHE A 1 340 ? -4.095 4.495 -8.813 1.00 88.19 340 PHE A CA 1
ATOM 2677 C C . PHE A 1 340 ? -5.059 3.308 -8.977 1.00 88.19 340 PHE A C 1
ATOM 2679 O O . PHE A 1 340 ? -5.544 2.743 -7.993 1.00 88.19 340 PHE A O 1
ATOM 2686 N N . LEU A 1 341 ? -5.279 2.891 -10.225 1.00 88.00 341 LEU A N 1
ATOM 2687 C CA . LEU A 1 341 ? -6.045 1.700 -10.598 1.00 88.00 341 LEU A CA 1
ATOM 2688 C C . LEU A 1 341 ? -5.134 0.712 -11.335 1.00 88.00 341 LEU A C 1
ATOM 2690 O O . LEU A 1 341 ? -4.231 1.125 -12.060 1.00 88.00 341 LEU A O 1
ATOM 2694 N N . MET A 1 342 ? -5.385 -0.596 -11.193 1.00 90.75 342 MET A N 1
ATOM 2695 C CA . MET A 1 342 ? -4.598 -1.617 -11.905 1.00 90.75 342 MET A CA 1
ATOM 2696 C C . MET A 1 342 ? -4.693 -1.462 -13.424 1.00 90.75 342 MET A C 1
ATOM 2698 O O . MET A 1 342 ? -3.664 -1.536 -14.082 1.00 90.75 342 MET A O 1
ATOM 2702 N N . ALA A 1 343 ? -5.882 -1.148 -13.948 1.00 88.69 343 ALA A N 1
ATOM 2703 C CA . ALA A 1 343 ? -6.083 -0.850 -15.365 1.00 88.69 343 ALA A CA 1
ATOM 2704 C C . ALA A 1 343 ? -5.143 0.260 -15.862 1.00 88.69 343 ALA A C 1
ATOM 2706 O O . ALA A 1 343 ? -4.456 0.073 -16.859 1.00 88.69 343 ALA A O 1
ATOM 2707 N N . THR A 1 344 ? -5.029 1.367 -15.116 1.00 87.94 344 THR A N 1
ATOM 2708 C CA . THR A 1 344 ? -4.068 2.430 -15.439 1.00 87.94 344 THR A CA 1
ATOM 2709 C C . THR A 1 344 ? -2.635 1.916 -15.387 1.00 87.94 344 THR A C 1
ATOM 2711 O O . THR A 1 344 ? -1.844 2.244 -16.255 1.00 87.94 344 THR A O 1
ATOM 2714 N N . GLY A 1 345 ? -2.301 1.073 -14.407 1.00 91.88 345 GLY A N 1
ATOM 2715 C CA . GLY A 1 345 ? -0.994 0.424 -14.319 1.00 91.88 345 GLY A CA 1
ATOM 2716 C C . GLY A 1 345 ? -0.625 -0.424 -15.534 1.00 91.88 345 GLY A C 1
ATOM 2717 O O . GLY A 1 345 ? 0.535 -0.415 -15.927 1.00 91.88 345 GLY A O 1
ATOM 2718 N N . TYR A 1 346 ? -1.584 -1.135 -16.128 1.00 91.38 346 TYR A N 1
ATOM 2719 C CA . TYR A 1 346 ? -1.350 -1.938 -17.332 1.00 91.38 346 TYR A CA 1
ATOM 2720 C C . TYR A 1 346 ? -1.128 -1.079 -18.575 1.00 91.38 346 TYR A C 1
ATOM 2722 O O . TYR A 1 346 ? -0.362 -1.460 -19.445 1.00 91.38 346 TYR A O 1
ATOM 2730 N N . GLU A 1 347 ? -1.723 0.112 -18.641 1.00 88.38 347 GLU A N 1
ATOM 2731 C CA . GLU A 1 347 ? -1.491 1.058 -19.742 1.00 88.38 347 GLU A CA 1
ATOM 2732 C C . GLU A 1 347 ? -0.096 1.710 -19.702 1.00 88.38 347 GLU A C 1
ATOM 2734 O O . GLU A 1 347 ? 0.330 2.317 -20.685 1.00 88.38 347 GLU A O 1
ATOM 2739 N N . GLN A 1 348 ? 0.620 1.605 -18.576 1.00 91.06 348 GLN A N 1
ATOM 2740 C CA . GLN A 1 348 ? 1.937 2.220 -18.399 1.00 91.06 348 GLN A CA 1
ATOM 2741 C C . GLN A 1 348 ? 3.091 1.437 -19.043 1.00 91.06 348 GLN A C 1
ATOM 2743 O O . GLN A 1 348 ? 4.154 2.034 -19.252 1.00 91.06 348 GLN A O 1
ATOM 2748 N N . VAL A 1 349 ? 2.924 0.130 -19.285 1.00 82.88 349 VAL A N 1
ATOM 2749 C CA . VAL A 1 349 ? 4.006 -0.819 -19.620 1.00 82.88 349 VAL A CA 1
ATOM 2750 C C . VAL A 1 349 ? 3.769 -1.603 -20.898 1.00 82.88 349 VAL A C 1
ATOM 2752 O O . VAL A 1 349 ? 2.604 -1.928 -21.198 1.00 82.88 349 VAL A O 1
#

Secondary structure (DSSP, 8-state):
-HHHHTTTTPBPSS-GGGTS-HHHHHHHHHTT-----TTS--BHHHHIIIIIHHHHHSHHHHTT--TTEEEEEEEETTB-TT--TTGGGSPEEEEEEETTEEEEEEES-EEE---STTSBPPSSTT----HHHHT-TTTEEES---TTTTTHHHHTTSEEEEE--SHHHHHHHHHHHHHHHH-TT-EEEEE-SSSSSGGGS-SGGG-SSHHHHHHHHHHHHHHHTTSEEEE-S-EEEEEE--TT-SSEEEEEEETTEEEEEEEESEEEE-S-B----GGGTTS---B-TTT-SBTTTHHHH-TTT--TTTPPP--HHHHB-SSTTEEE-HHHHTTT-TT--HHHHHHT-

Radius of gyration: 22.08 Å; Cα contacts (8 Å, |Δi|>4): 672; chains: 1; bounding box: 58×47×59 Å

Sequence (349 aa):
GANILTWKHIKLFSQWKYNIDKAASTLLERDGWEQPNLEEIPTGKELVENYLIPLSKIPELQEVIALNTKVISIAKKNTDKMKTANRENVPFVIYTEYKGTIQVLESRAVIDATGTWGNPNPANSNGVWLESEKSLKDNIFYGLPDILGESINRYKNKKVAVIGSGHSAINALLELGILKEKNPKTEIIWIIRKERVEDAYGGEEKDALEARGLLGSRIHGLVDKGIVQVHTSFRVDQLIKRNNTSTLNIIGEVNGVKLEIESIDEVIVNTGNRPSYSFLNELRTKVDFATESVEAISPLIDPNLHSCGTVRPHGEKELRQPEKNLYIVGSKSYGRAPTFLMATGYEQV